Protein AF-A0A430CRV9-F1 (afdb_monomer_lite)

pLDDT: mean 90.99, std 10.87, range [49.34, 98.56]

Radius of gyration: 17.07 Å; chains: 1; bounding box: 36×34×46 Å

Secondary structure (DSSP, 8-state):
-HHHHHHHHHHHSS-TTS-BTTTBPPHHHHHHHHTS---HHHHHHHHHHTTTTSS--B-HHHHHHHHHHHHH-SS--HHHHHHHHHHHS-BSS-STTHHHHHHHHHHHH-TTS-PPP--HHHHHHHHHHHHHHTT--SSTTTTS-SSTTS---HHHHHHHHHHHHHHHHTSHHHHHHHHHHHHHHHTTTTHHHHH-TTTS-HHHHHHHHHHHHHHHHHHHHHHH--

Foldseek 3Di:
DLVQLLVVLLLQLAAQPDARVRHAGHLLVLLVALVDQFALVNQVSVCVNLVVVVFWAFPSRQSSVLLNVLLPDPDDDQQPQLVVQLVPGGTPDDSPCSSQSSLSSNCRSPVPHLGAHDDLLLQLLLVVVVCVVVVHDAQPPSRAAPDPVNDHNRNVSSVSLVVVLVVLVPDPVLVVSLVVQLVVQCVARSHPQSVDCVSHNSSSSSSSSSNSVSNVNSVVCVVPVD

Sequence (226 aa):
MLTEAEADVRRWCCPKDQRVDGRRLPDTHWLSLFAGDVTKEDAHRFLITFLLTNRVAWQTEGVAQAIMDVRAMQAFDPLEEIPTLAMNLPTGGPTRQHSSAASKIATFARPEADVFIWDRLASKAARYRDWHRGGHTGWRRLNSLYRRNGGHDYPGFWQACARAREDEREKPDFRAARDRLIADFRAGAGGEDMADPARVPDGFIERRLLDKLMFAEGRWIERHRP

Structure (mmCIF, N/CA/C/O backbone):
data_AF-A0A430CRV9-F1
#
_entry.id   AF-A0A430CRV9-F1
#
loop_
_atom_site.group_PDB
_atom_site.id
_atom_site.type_symbol
_atom_site.label_atom_id
_atom_site.label_alt_id
_atom_site.label_comp_id
_atom_site.label_asym_id
_atom_site.label_entity_id
_atom_site.label_seq_id
_atom_site.pdbx_PDB_ins_code
_atom_site.Cartn_x
_atom_site.Cartn_y
_atom_site.Cartn_z
_atom_site.occupancy
_atom_site.B_iso_or_equiv
_atom_site.auth_seq_id
_atom_site.auth_comp_id
_atom_site.auth_asym_id
_atom_site.auth_atom_id
_atom_site.pdbx_PDB_model_num
ATOM 1 N N . MET A 1 1 ? 18.207 1.017 -5.554 1.00 92.94 1 MET A N 1
ATOM 2 C CA . MET A 1 1 ? 16.753 1.224 -5.359 1.00 92.94 1 MET A CA 1
ATOM 3 C C . MET A 1 1 ? 16.143 0.125 -4.499 1.00 92.94 1 MET A C 1
ATOM 5 O O . MET A 1 1 ? 15.516 0.477 -3.516 1.00 92.94 1 MET A O 1
ATOM 9 N N . LEU A 1 2 ? 16.370 -1.168 -4.777 1.00 96.75 2 LEU A N 1
ATOM 10 C CA . LEU A 1 2 ? 15.838 -2.256 -3.936 1.00 96.75 2 LEU A CA 1
ATOM 11 C C . LEU A 1 2 ? 16.274 -2.166 -2.460 1.00 96.75 2 LEU A C 1
ATOM 13 O O . LEU A 1 2 ? 15.432 -2.257 -1.579 1.00 96.75 2 LEU A O 1
ATOM 17 N N . THR A 1 3 ? 17.548 -1.874 -2.179 1.00 96.69 3 THR A N 1
ATOM 18 C CA . THR A 1 3 ? 18.028 -1.643 -0.801 1.00 96.69 3 THR A CA 1
ATOM 19 C C . THR A 1 3 ? 17.334 -0.460 -0.113 1.00 96.69 3 THR A C 1
ATOM 21 O O . THR A 1 3 ? 17.002 -0.541 1.065 1.00 96.69 3 THR A O 1
ATOM 24 N N . GLU A 1 4 ? 17.079 0.634 -0.846 1.00 96.31 4 GLU A N 1
ATOM 25 C CA . GLU A 1 4 ? 16.313 1.786 -0.333 1.00 96.31 4 GLU A CA 1
ATOM 26 C C . GLU A 1 4 ? 14.867 1.373 -0.035 1.00 96.31 4 GLU A C 1
ATOM 28 O O . GLU A 1 4 ? 14.335 1.730 1.011 1.00 96.31 4 GLU A O 1
ATOM 33 N N . ALA A 1 5 ? 14.256 0.578 -0.916 1.00 97.75 5 ALA A N 1
ATOM 34 C CA . ALA A 1 5 ? 12.905 0.064 -0.739 1.00 97.75 5 ALA A CA 1
ATOM 35 C C . ALA A 1 5 ? 12.791 -0.858 0.482 1.00 97.75 5 ALA A C 1
ATOM 37 O O . ALA A 1 5 ? 11.873 -0.681 1.277 1.00 97.75 5 ALA A O 1
ATOM 38 N N . GLU A 1 6 ? 13.735 -1.785 0.673 1.00 98.00 6 GLU A N 1
ATOM 39 C CA . GLU A 1 6 ? 13.780 -2.683 1.835 1.00 98.00 6 GLU A CA 1
ATOM 40 C C . GLU A 1 6 ? 13.888 -1.889 3.146 1.00 98.00 6 GLU A C 1
ATOM 42 O O . GLU A 1 6 ? 13.103 -2.105 4.073 1.00 98.00 6 GLU A O 1
ATOM 47 N N . ALA A 1 7 ? 14.807 -0.920 3.209 1.00 97.31 7 ALA A N 1
ATOM 48 C CA 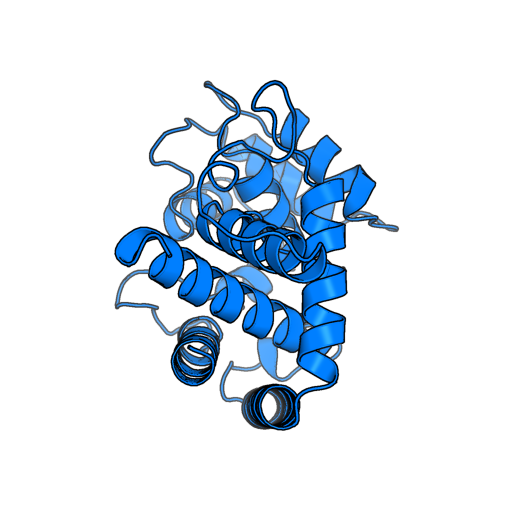. ALA A 1 7 ? 14.948 -0.041 4.368 1.00 97.31 7 ALA A CA 1
ATOM 49 C C . ALA A 1 7 ? 13.659 0.752 4.641 1.00 97.31 7 ALA A C 1
ATOM 51 O O . ALA A 1 7 ? 13.242 0.892 5.792 1.00 97.31 7 ALA A O 1
ATOM 52 N N . ASP A 1 8 ? 12.987 1.224 3.589 1.00 97.19 8 ASP A N 1
ATOM 53 C CA . ASP A 1 8 ? 11.716 1.929 3.710 1.00 97.19 8 ASP A CA 1
ATOM 54 C C . ASP A 1 8 ? 10.570 1.030 4.184 1.00 97.19 8 ASP A C 1
ATOM 56 O O . ASP A 1 8 ? 9.729 1.499 4.952 1.00 97.19 8 ASP A O 1
ATOM 60 N N . VAL A 1 9 ? 10.519 -0.239 3.771 1.00 98.12 9 VAL A N 1
ATOM 61 C CA . VAL A 1 9 ? 9.533 -1.198 4.294 1.00 98.12 9 VAL A CA 1
ATOM 62 C C . VAL A 1 9 ? 9.747 -1.399 5.789 1.00 98.12 9 VAL A C 1
ATOM 64 O O . VAL A 1 9 ? 8.801 -1.225 6.550 1.00 98.12 9 VAL A O 1
ATOM 67 N N . ARG A 1 10 ? 10.982 -1.670 6.231 1.00 97.75 10 ARG A N 1
ATOM 68 C CA . ARG A 1 10 ? 11.313 -1.842 7.661 1.00 97.75 10 ARG A CA 1
ATOM 69 C C . ARG A 1 10 ? 10.961 -0.611 8.482 1.00 97.75 10 ARG A C 1
ATOM 71 O O . ARG A 1 10 ? 10.378 -0.719 9.553 1.00 97.75 10 ARG A O 1
ATOM 78 N N . ARG A 1 11 ? 11.285 0.568 7.950 1.00 96.81 11 ARG A N 1
ATOM 79 C CA . ARG A 1 11 ? 11.000 1.853 8.586 1.00 96.81 11 ARG A CA 1
ATOM 80 C C . ARG A 1 11 ? 9.504 2.085 8.774 1.00 96.81 11 ARG A C 1
ATOM 82 O O . ARG A 1 11 ? 9.117 2.622 9.802 1.00 96.81 11 ARG A O 1
ATOM 89 N N . TRP A 1 12 ? 8.679 1.737 7.786 1.00 97.50 12 TRP A N 1
ATOM 90 C CA . TRP A 1 12 ? 7.232 1.962 7.847 1.00 97.50 12 TRP A CA 1
ATOM 91 C C . TRP A 1 12 ? 6.469 0.843 8.550 1.00 97.50 12 TRP A C 1
ATOM 93 O O . TRP A 1 12 ? 5.462 1.130 9.180 1.00 97.50 12 TRP A O 1
ATOM 103 N N . CYS A 1 13 ? 6.941 -0.399 8.483 1.00 97.38 13 CYS A N 1
ATOM 104 C CA . CYS A 1 13 ? 6.317 -1.556 9.127 1.00 97.38 13 CYS A CA 1
ATOM 105 C C . CYS A 1 13 ? 6.954 -1.879 10.490 1.00 97.38 13 CYS A C 1
ATOM 107 O O . CYS A 1 13 ? 6.950 -3.032 10.910 1.00 97.38 13 CYS A O 1
ATOM 109 N N . CYS A 1 14 ? 7.532 -0.882 11.166 1.00 96.19 14 CYS A N 1
ATOM 110 C CA . CYS A 1 14 ? 8.063 -1.027 12.520 1.00 96.19 14 CYS A CA 1
ATOM 111 C C . CYS A 1 14 ? 6.924 -1.162 13.556 1.00 96.19 14 CYS A C 1
ATOM 113 O O . CYS A 1 14 ? 5.769 -0.906 13.213 1.00 96.19 14 CYS A O 1
ATOM 115 N N . PRO A 1 15 ? 7.204 -1.551 14.815 1.00 96.56 15 PRO A N 1
ATOM 116 C CA . PRO A 1 15 ? 6.190 -1.674 15.865 1.00 96.56 15 PRO A CA 1
ATOM 117 C C . PRO A 1 15 ? 5.325 -0.412 16.044 1.00 96.56 15 PRO A C 1
ATOM 119 O O . PRO A 1 15 ? 5.806 0.713 15.908 1.00 96.56 15 PRO A O 1
ATOM 122 N N . LYS A 1 16 ? 4.032 -0.595 16.348 1.00 94.88 16 LYS A N 1
ATOM 123 C CA . LYS A 1 16 ? 3.006 0.473 16.323 1.00 94.88 16 LYS A CA 1
ATOM 124 C C . LYS A 1 16 ? 3.223 1.624 17.311 1.00 94.88 16 LYS A C 1
ATOM 126 O O . LYS A 1 16 ? 2.666 2.710 17.141 1.00 94.88 16 LYS A O 1
ATOM 131 N N . ASP A 1 17 ? 3.997 1.383 18.358 1.00 92.12 17 ASP A N 1
ATOM 132 C CA . ASP A 1 17 ? 4.402 2.357 19.367 1.00 92.12 17 ASP A CA 1
ATOM 133 C C . ASP A 1 17 ? 5.551 3.257 18.886 1.00 92.12 17 ASP A C 1
ATOM 135 O O . ASP A 1 17 ? 5.691 4.385 19.367 1.00 92.12 17 ASP A O 1
ATOM 139 N N . GLN A 1 18 ? 6.301 2.831 17.868 1.00 94.19 18 GLN A N 1
ATOM 140 C CA . GLN A 1 18 ? 7.351 3.630 17.248 1.00 94.19 18 GLN A CA 1
ATOM 141 C C . GLN A 1 18 ? 6.777 4.720 16.330 1.00 94.19 18 GLN A C 1
ATOM 143 O O . GLN A 1 18 ? 5.586 4.771 16.003 1.00 94.19 18 GLN A O 1
ATOM 148 N N . ARG A 1 19 ? 7.632 5.669 15.940 1.00 94.06 19 ARG A N 1
ATOM 149 C CA . ARG A 1 19 ? 7.276 6.756 15.021 1.00 94.06 19 ARG A CA 1
ATOM 150 C C . ARG A 1 19 ? 8.181 6.747 13.806 1.00 94.06 19 ARG A C 1
ATOM 152 O O . ARG A 1 19 ? 9.402 6.732 13.923 1.00 94.06 19 ARG A O 1
ATOM 159 N N . VAL A 1 20 ? 7.570 6.876 12.636 1.00 94.12 20 VAL A N 1
ATOM 160 C CA . VAL A 1 20 ? 8.278 7.083 11.375 1.00 94.12 20 VAL A CA 1
ATOM 161 C C . VAL A 1 20 ? 8.710 8.545 11.287 1.00 94.12 20 VAL A C 1
ATOM 163 O O . VAL A 1 20 ? 7.893 9.463 11.433 1.00 94.12 20 VAL A O 1
ATOM 166 N N . ASP A 1 21 ? 10.001 8.776 11.052 1.00 89.81 21 ASP A N 1
ATOM 167 C CA . ASP A 1 21 ? 10.618 10.111 10.987 1.00 89.81 21 ASP A CA 1
ATOM 168 C C . ASP A 1 21 ? 10.329 10.974 12.234 1.00 89.81 21 ASP A C 1
ATOM 170 O O . ASP A 1 21 ? 10.173 12.190 12.134 1.00 89.81 21 ASP A O 1
ATOM 174 N N . GLY A 1 22 ? 10.165 10.336 13.401 1.00 87.31 22 GLY A N 1
ATOM 175 C CA . GLY A 1 22 ? 9.887 10.996 14.682 1.00 87.31 22 GLY A CA 1
ATOM 176 C C . GLY A 1 22 ? 8.481 11.589 14.836 1.00 87.31 22 GLY A C 1
ATOM 177 O O . GLY A 1 22 ? 8.186 12.167 15.876 1.00 87.31 22 GLY A O 1
ATOM 178 N N . ARG A 1 23 ? 7.596 11.460 13.835 1.00 90.75 23 ARG A N 1
ATOM 179 C CA . ARG A 1 23 ? 6.279 12.129 13.857 1.00 90.75 23 ARG A CA 1
ATOM 180 C C . ARG A 1 23 ? 5.104 11.322 13.311 1.00 90.75 23 ARG A C 1
ATOM 182 O O . ARG A 1 23 ? 3.983 11.530 13.759 1.00 90.75 23 ARG A O 1
ATOM 189 N N . ARG A 1 24 ? 5.317 10.451 12.323 1.00 94.50 24 ARG A N 1
ATOM 190 C CA . ARG A 1 24 ? 4.231 9.730 11.643 1.00 94.50 24 ARG A CA 1
ATOM 191 C C . ARG A 1 24 ? 3.974 8.390 12.314 1.00 94.50 24 ARG A C 1
ATOM 193 O O . ARG A 1 24 ? 4.896 7.771 12.842 1.00 94.50 24 ARG A O 1
ATOM 200 N N . LEU A 1 25 ? 2.724 7.952 12.268 1.00 96.38 25 LEU A N 1
ATOM 201 C CA . LEU A 1 25 ? 2.335 6.624 12.728 1.00 96.38 25 LEU A CA 1
ATOM 202 C C . LEU A 1 25 ? 2.696 5.585 11.646 1.00 96.38 25 LEU A C 1
ATOM 204 O O . LEU A 1 25 ? 2.476 5.872 10.463 1.00 96.38 25 LEU A O 1
ATOM 208 N N . PRO A 1 26 ? 3.281 4.433 12.025 1.00 97.12 26 PRO A N 1
ATOM 209 C CA . PRO A 1 26 ? 3.708 3.392 11.089 1.00 97.12 26 PRO A CA 1
ATOM 210 C C . PRO A 1 26 ? 2.523 2.644 10.464 1.00 97.12 26 PRO A C 1
ATOM 212 O O . PRO A 1 26 ? 1.390 2.742 10.928 1.00 97.12 26 PRO A O 1
ATOM 215 N N . ASP A 1 27 ? 2.798 1.853 9.429 1.00 97.62 27 ASP A N 1
ATOM 216 C CA . ASP A 1 27 ? 1.829 0.986 8.748 1.00 97.62 27 ASP A CA 1
ATOM 217 C C . ASP A 1 27 ? 1.160 0.015 9.742 1.00 97.62 27 ASP A C 1
ATOM 219 O O . ASP A 1 27 ? -0.048 -0.191 9.683 1.00 97.62 27 ASP A O 1
ATOM 223 N N . THR A 1 28 ? 1.910 -0.502 10.721 1.00 97.38 28 THR A N 1
ATOM 224 C CA . THR A 1 28 ? 1.410 -1.404 11.780 1.00 97.38 28 THR A CA 1
ATOM 225 C C . THR A 1 28 ? 0.373 -0.750 12.682 1.00 97.38 28 THR A C 1
ATOM 227 O O . THR A 1 28 ? -0.598 -1.392 13.065 1.00 97.38 28 THR A O 1
ATOM 230 N N . HIS A 1 29 ? 0.500 0.552 12.959 1.00 97.75 29 HIS A N 1
ATOM 231 C CA . HIS A 1 29 ? -0.529 1.293 13.681 1.00 97.75 29 HIS A CA 1
ATOM 232 C C . HIS A 1 29 ? -1.846 1.300 12.899 1.00 97.75 29 HIS A C 1
ATOM 234 O O . HIS A 1 29 ? -2.898 1.056 13.483 1.00 97.75 29 HIS A O 1
ATOM 240 N N . TRP A 1 30 ? -1.797 1.538 11.586 1.00 97.81 30 TRP A N 1
ATOM 241 C CA . TRP A 1 30 ? -2.996 1.580 10.746 1.00 97.81 30 TRP A CA 1
ATOM 242 C C . TRP A 1 30 ? -3.615 0.200 10.546 1.00 97.81 30 TRP A C 1
ATOM 244 O O . TRP A 1 30 ? -4.828 0.078 10.662 1.00 97.81 30 TRP A O 1
ATOM 254 N N . LEU A 1 31 ? -2.798 -0.840 10.352 1.00 97.06 31 LEU A N 1
ATOM 255 C CA . LEU A 1 31 ? -3.243 -2.241 10.361 1.00 97.06 31 LEU A CA 1
ATOM 256 C C . LEU A 1 31 ? -3.891 -2.618 11.703 1.00 97.06 31 LEU A C 1
ATOM 258 O O . LEU A 1 31 ? -4.892 -3.337 11.748 1.00 97.06 31 LEU A O 1
ATOM 262 N N . SER A 1 32 ? -3.333 -2.113 12.810 1.00 96.62 32 SER A N 1
ATOM 263 C CA . SER A 1 32 ? -3.891 -2.324 14.141 1.00 96.62 32 SER A CA 1
ATOM 264 C C . SER A 1 32 ? -5.254 -1.655 14.286 1.00 96.62 32 SER A C 1
ATOM 266 O O . SER A 1 32 ? -6.200 -2.277 14.763 1.00 96.62 32 SER A O 1
ATOM 268 N N . LEU A 1 33 ? -5.329 -0.381 13.905 1.00 97.31 33 LEU A N 1
ATOM 269 C CA . LEU A 1 33 ? -6.482 0.483 14.118 1.00 97.31 33 LEU A CA 1
ATOM 270 C C . LEU A 1 33 ? -7.646 0.113 13.198 1.00 97.31 33 LEU A C 1
ATOM 272 O O . LEU A 1 33 ? -8.773 0.009 13.664 1.00 97.31 33 LEU A O 1
ATOM 276 N N . PHE A 1 34 ? -7.381 -0.143 11.915 1.00 97.25 34 PHE A N 1
ATOM 277 C CA . PHE A 1 34 ? -8.425 -0.447 10.929 1.00 97.25 34 PHE A CA 1
ATOM 278 C C . PHE A 1 34 ? -9.041 -1.834 11.127 1.00 97.25 34 PHE A C 1
ATOM 280 O O . PHE A 1 34 ? -10.086 -2.111 10.553 1.00 97.25 34 PHE A O 1
ATOM 287 N N . ALA A 1 35 ? -8.450 -2.696 11.960 1.00 94.25 35 ALA A N 1
ATOM 288 C CA . ALA A 1 35 ? -9.102 -3.931 12.392 1.00 94.25 35 ALA A CA 1
ATOM 289 C C . ALA A 1 35 ? -10.258 -3.672 13.381 1.00 94.25 35 ALA A C 1
ATOM 291 O O . ALA A 1 35 ? -11.168 -4.491 13.480 1.00 94.25 35 ALA A O 1
ATOM 292 N N . GLY A 1 36 ? -10.247 -2.535 14.086 1.00 93.75 36 GLY A N 1
ATOM 293 C CA . GLY A 1 36 ? -11.266 -2.124 15.054 1.00 93.75 36 GLY A CA 1
ATOM 294 C C . GLY A 1 36 ? -12.182 -1.012 14.538 1.00 93.75 36 GLY A C 1
ATOM 295 O O . GLY A 1 36 ? -12.241 -0.734 13.341 1.00 93.75 36 GLY A O 1
ATOM 296 N N . ASP A 1 37 ? -12.935 -0.399 15.446 1.00 96.25 37 ASP A N 1
ATOM 297 C CA . ASP A 1 37 ? -13.818 0.718 15.109 1.00 96.25 37 ASP A CA 1
ATOM 298 C C . ASP A 1 37 ? -13.015 1.998 14.870 1.00 96.25 37 ASP A C 1
ATOM 300 O O . ASP A 1 37 ? -12.116 2.343 15.640 1.00 96.25 37 ASP A O 1
ATOM 304 N N . VAL A 1 38 ? -13.341 2.700 13.783 1.00 97.81 38 VAL A N 1
ATOM 305 C CA . VAL A 1 38 ? -12.589 3.867 13.313 1.00 97.81 38 VAL A CA 1
ATOM 306 C C . VAL A 1 38 ? -13.392 5.129 13.580 1.00 97.81 38 VAL A C 1
ATOM 308 O O . VAL A 1 38 ? -14.503 5.292 13.079 1.00 97.81 38 VAL A O 1
ATOM 311 N N . THR A 1 39 ? -12.818 6.053 14.349 1.00 98.19 39 THR A N 1
ATOM 312 C CA . THR A 1 39 ? -13.433 7.358 14.625 1.00 98.19 39 THR A CA 1
ATOM 313 C C . THR A 1 39 ? -13.075 8.395 13.557 1.00 98.19 39 THR A C 1
ATOM 315 O O . THR A 1 39 ? -12.172 8.210 12.732 1.00 98.19 39 THR A O 1
ATOM 318 N N . LYS A 1 40 ? -13.740 9.556 13.591 1.00 97.56 40 LYS A N 1
ATOM 319 C CA . LYS A 1 40 ? -13.390 10.679 12.709 1.00 97.56 40 LYS A CA 1
ATOM 320 C C . LYS A 1 40 ? -11.987 11.224 12.984 1.00 97.56 40 LYS A C 1
ATOM 322 O O . LYS A 1 40 ? -11.305 11.649 12.049 1.00 97.56 40 LYS A O 1
ATOM 327 N N . GLU A 1 41 ? -11.536 11.211 14.238 1.00 98.00 41 GLU A N 1
ATOM 328 C CA . GLU A 1 41 ? -10.187 11.626 14.621 1.00 98.00 41 GLU A CA 1
ATOM 329 C C . GLU A 1 41 ? -9.141 10.654 14.063 1.00 98.00 41 GLU A C 1
ATOM 331 O O . GLU A 1 41 ? -8.083 11.086 13.598 1.00 98.00 41 GLU A O 1
ATOM 336 N N . ASP A 1 42 ? -9.440 9.355 14.042 1.00 98.12 42 ASP A N 1
ATOM 337 C CA . ASP A 1 42 ? -8.576 8.338 13.435 1.00 98.12 42 ASP A CA 1
ATOM 338 C C . ASP A 1 42 ? -8.457 8.525 11.927 1.00 98.12 42 ASP A C 1
ATOM 340 O O . ASP A 1 42 ? -7.342 8.607 11.402 1.00 98.12 42 ASP A O 1
ATOM 344 N N . ALA A 1 43 ? -9.589 8.690 11.238 1.00 97.75 43 ALA A N 1
ATOM 345 C CA . ALA A 1 43 ? -9.610 8.979 9.809 1.00 97.75 43 ALA A CA 1
ATOM 346 C C . ALA A 1 43 ? -8.827 10.262 9.486 1.00 97.75 43 ALA A C 1
ATOM 348 O O . ALA A 1 43 ? -8.032 10.292 8.545 1.00 97.75 43 ALA A O 1
ATOM 349 N N . HIS A 1 44 ? -8.971 11.314 10.295 1.00 96.94 44 HIS A N 1
ATOM 350 C CA . HIS A 1 44 ? -8.206 12.545 10.112 1.00 96.94 44 HIS A CA 1
ATOM 351 C C . HIS A 1 44 ? -6.691 12.321 10.265 1.00 96.94 44 HIS A C 1
ATOM 353 O O . HIS A 1 44 ? -5.909 12.757 9.414 1.00 96.94 44 HIS A O 1
ATOM 359 N N . ARG A 1 45 ? -6.261 11.600 11.310 1.00 97.06 45 ARG A N 1
ATOM 360 C CA . ARG A 1 45 ? -4.843 11.267 11.538 1.00 97.06 45 ARG A CA 1
ATOM 361 C C . ARG A 1 45 ? -4.266 10.403 10.415 1.00 97.06 45 ARG A C 1
ATOM 363 O O . ARG A 1 45 ? -3.121 10.626 10.005 1.00 97.06 45 ARG A O 1
ATOM 370 N N . PHE A 1 46 ? -5.054 9.471 9.886 1.00 97.50 46 PHE A N 1
ATOM 371 C CA . PHE A 1 46 ? -4.688 8.656 8.730 1.00 97.50 46 PHE A CA 1
ATOM 372 C C . PHE A 1 46 ? -4.438 9.530 7.497 1.00 97.50 46 PHE A C 1
ATOM 374 O O . PHE A 1 46 ? -3.360 9.484 6.895 1.00 97.50 46 PHE A O 1
ATOM 381 N N . LEU A 1 47 ? -5.393 10.404 7.164 1.00 95.50 47 LEU A N 1
ATOM 382 C CA . LEU A 1 47 ? -5.290 11.316 6.024 1.00 95.50 47 LEU A CA 1
ATOM 383 C C . LEU A 1 47 ? -4.052 12.225 6.125 1.00 95.50 47 LEU A C 1
ATOM 385 O O . LEU A 1 47 ? -3.351 12.417 5.129 1.00 95.50 47 LEU A O 1
ATOM 389 N N . ILE A 1 48 ? -3.733 12.741 7.318 1.00 94.75 48 ILE A N 1
ATOM 390 C CA . ILE A 1 48 ? -2.517 13.538 7.560 1.00 94.75 48 ILE A CA 1
ATOM 391 C C . ILE A 1 48 ? -1.252 12.700 7.353 1.00 94.75 48 ILE A C 1
ATOM 393 O O . ILE A 1 48 ? -0.307 13.153 6.701 1.00 94.75 48 ILE A O 1
ATOM 397 N N . THR A 1 49 ? -1.220 11.477 7.885 1.00 95.25 49 THR A N 1
ATOM 398 C CA . THR A 1 49 ? -0.037 10.603 7.833 1.00 95.25 49 THR A CA 1
ATOM 399 C C . THR A 1 49 ? 0.409 10.334 6.401 1.00 95.25 49 THR A C 1
ATOM 401 O O . THR A 1 49 ? 1.607 10.383 6.104 1.00 95.25 49 THR A O 1
ATOM 404 N N . PHE A 1 50 ? -0.556 10.174 5.497 1.00 93.25 50 PHE A N 1
ATOM 405 C CA . PHE A 1 50 ? -0.321 9.958 4.072 1.00 93.25 50 PHE A CA 1
ATOM 406 C C . PHE A 1 50 ? -0.398 11.231 3.214 1.00 93.25 50 PHE A C 1
ATOM 408 O O . PHE A 1 50 ? -0.418 11.139 1.986 1.00 93.25 50 PHE A O 1
ATOM 415 N N . LEU A 1 51 ? -0.386 12.417 3.837 1.00 91.44 51 LEU A N 1
ATOM 416 C CA . LEU A 1 51 ? -0.376 13.728 3.170 1.00 91.44 51 LEU A CA 1
ATOM 417 C C . LEU A 1 51 ? -1.573 13.953 2.222 1.00 91.44 51 LEU A C 1
ATOM 419 O O . LEU A 1 51 ? -1.477 14.680 1.226 1.00 91.44 51 LEU A O 1
ATOM 423 N N . LEU A 1 52 ? -2.709 13.330 2.533 1.00 91.81 52 LEU A N 1
ATOM 424 C CA . LEU A 1 52 ? -3.953 13.419 1.767 1.00 91.81 52 LEU A CA 1
ATOM 425 C C . LEU A 1 52 ? -4.729 14.710 2.070 1.00 91.81 52 LEU A C 1
ATOM 427 O O . LEU A 1 52 ? -5.615 15.078 1.311 1.00 91.81 52 LEU A O 1
ATOM 431 N N . THR A 1 53 ? -4.383 15.437 3.134 1.00 89.69 53 THR A N 1
ATOM 432 C CA . THR A 1 53 ? -5.028 16.710 3.507 1.00 89.69 53 THR A CA 1
ATOM 433 C C . THR A 1 53 ? -4.422 17.939 2.821 1.00 89.69 53 THR A C 1
ATOM 435 O O . THR A 1 53 ? -5.010 19.014 2.857 1.00 89.69 53 THR A O 1
ATOM 438 N N . ASN A 1 54 ? -3.274 17.809 2.142 1.00 85.06 54 ASN A N 1
ATOM 439 C CA . ASN A 1 54 ? -2.548 18.953 1.567 1.00 85.06 54 ASN A CA 1
ATOM 440 C C . ASN A 1 54 ? -3.315 19.708 0.465 1.00 85.06 54 ASN A C 1
ATOM 442 O O . ASN A 1 54 ? -2.944 20.831 0.129 1.00 85.06 54 ASN A O 1
ATOM 446 N N . ARG A 1 55 ? -4.296 19.069 -0.187 1.00 80.62 55 ARG A N 1
ATOM 447 C CA . ARG A 1 55 ? -5.000 19.627 -1.361 1.00 80.62 55 ARG A CA 1
ATOM 448 C C . ARG A 1 55 ? -6.501 19.352 -1.390 1.00 80.62 55 ARG A C 1
ATOM 450 O O . ARG A 1 55 ? -7.170 19.814 -2.311 1.00 80.62 55 ARG A O 1
ATOM 457 N N . VAL A 1 56 ? -7.010 18.574 -0.440 1.00 85.19 56 VAL A N 1
ATOM 458 C CA . VAL A 1 56 ? -8.397 18.112 -0.414 1.00 85.19 56 VAL A CA 1
ATOM 459 C C . VAL A 1 56 ? -8.917 18.233 1.012 1.00 85.19 56 VAL A C 1
ATOM 461 O O . VAL A 1 56 ? -8.292 17.739 1.950 1.00 85.19 56 VAL A O 1
ATOM 464 N N . ALA A 1 57 ? -10.064 18.892 1.160 1.00 89.88 57 ALA A N 1
ATOM 465 C CA . ALA A 1 57 ? -10.823 18.901 2.401 1.00 89.88 57 ALA A CA 1
ATOM 466 C C . ALA A 1 57 ? -11.696 17.640 2.446 1.00 89.88 57 ALA A C 1
ATOM 468 O O . ALA A 1 57 ? -12.597 17.483 1.623 1.00 89.88 57 ALA A O 1
ATOM 469 N N . TRP A 1 58 ? -11.412 16.733 3.375 1.00 93.62 58 TRP A N 1
ATOM 470 C CA . TRP A 1 58 ? -12.153 15.481 3.542 1.00 93.62 58 TRP A CA 1
ATOM 471 C C . TRP A 1 58 ? -13.252 15.643 4.589 1.00 93.62 58 TRP A C 1
ATOM 473 O O . TRP A 1 58 ? -13.039 16.299 5.608 1.00 93.62 58 TRP A O 1
ATOM 483 N N . GLN A 1 59 ? -14.401 15.008 4.369 1.00 95.38 59 GLN A N 1
ATOM 484 C CA . GLN A 1 59 ? -15.419 14.854 5.408 1.00 95.38 59 GLN A CA 1
ATOM 485 C C . GLN A 1 59 ? -15.031 13.639 6.258 1.00 95.38 59 GLN A C 1
ATOM 487 O O . GLN A 1 59 ? -15.281 12.496 5.884 1.00 95.38 59 GLN A O 1
ATOM 492 N N . THR A 1 60 ? -14.335 13.881 7.367 1.00 95.81 60 THR A N 1
ATOM 493 C CA . THR A 1 60 ? -13.617 12.836 8.119 1.00 95.81 60 THR A CA 1
ATOM 494 C C . THR A 1 60 ? -14.528 11.764 8.711 1.00 95.81 60 THR A C 1
ATOM 496 O O . THR A 1 60 ? -14.141 10.601 8.709 1.00 95.81 60 THR A O 1
ATOM 499 N N . GLU A 1 61 ? -15.739 12.118 9.147 1.00 96.94 61 GLU A N 1
ATOM 500 C CA . GLU A 1 61 ? -16.754 11.153 9.603 1.00 96.94 61 GLU A CA 1
ATOM 501 C C . GLU A 1 61 ? -17.137 10.175 8.485 1.00 96.94 61 GLU A C 1
ATOM 503 O O . GLU A 1 61 ? -17.120 8.963 8.682 1.00 96.94 61 GLU A O 1
ATOM 508 N N . GLY A 1 62 ? -17.379 10.680 7.274 1.00 96.81 62 GLY A N 1
ATOM 509 C CA . GLY A 1 62 ? -17.694 9.825 6.134 1.00 96.81 62 GLY A CA 1
ATOM 510 C C . GLY A 1 62 ? -16.495 9.004 5.636 1.00 96.81 62 GLY A C 1
ATOM 511 O O . GLY A 1 62 ? -16.675 7.891 5.153 1.00 96.81 62 GLY A O 1
ATOM 512 N N . VAL A 1 63 ? -15.260 9.495 5.796 1.00 97.31 63 VAL A N 1
ATOM 513 C CA . VAL A 1 63 ? -14.053 8.689 5.528 1.00 97.31 63 VAL A CA 1
ATOM 514 C C . VAL A 1 63 ? -13.894 7.567 6.557 1.00 97.31 63 VAL A C 1
ATOM 516 O O . VAL A 1 63 ? -13.534 6.457 6.175 1.00 97.31 63 VAL A O 1
ATOM 519 N N . ALA A 1 64 ? -14.177 7.828 7.837 1.00 98.25 64 ALA A N 1
ATOM 520 C CA . ALA A 1 64 ? -14.169 6.801 8.878 1.00 98.25 64 ALA A CA 1
ATOM 521 C C . ALA A 1 64 ? -15.178 5.688 8.563 1.00 98.25 64 ALA A C 1
ATOM 523 O O . ALA A 1 64 ? -14.816 4.512 8.593 1.00 98.25 64 ALA A O 1
ATOM 524 N N . GLN A 1 65 ? -16.396 6.061 8.153 1.00 98.19 65 GLN A N 1
ATOM 525 C CA . GLN A 1 65 ? -17.401 5.103 7.694 1.00 98.19 65 GLN A CA 1
ATOM 526 C C . GLN A 1 65 ? -16.906 4.294 6.490 1.00 98.19 65 GLN A C 1
ATOM 528 O O . GLN A 1 65 ? -16.946 3.070 6.528 1.00 98.19 65 GLN A O 1
ATOM 533 N N . ALA A 1 66 ? -16.330 4.949 5.478 1.00 97.56 66 ALA A N 1
ATOM 534 C CA . ALA A 1 66 ? -15.805 4.260 4.302 1.00 97.56 66 ALA A CA 1
ATOM 535 C C . ALA A 1 66 ? -14.690 3.246 4.637 1.00 97.56 66 ALA A C 1
ATOM 537 O O . ALA A 1 66 ? -14.608 2.196 4.005 1.00 97.56 66 ALA A O 1
ATOM 538 N N . ILE A 1 67 ? -13.837 3.527 5.632 1.00 98.38 67 ILE A N 1
ATOM 539 C CA . ILE A 1 67 ? -12.828 2.566 6.116 1.00 98.38 67 ILE A CA 1
ATOM 540 C C . ILE A 1 67 ? -13.510 1.330 6.718 1.00 98.38 67 ILE A C 1
ATOM 542 O O . ILE A 1 67 ? -13.136 0.201 6.393 1.00 98.38 67 ILE A O 1
ATOM 546 N N . MET A 1 68 ? -14.514 1.538 7.575 1.00 98.19 68 MET A N 1
ATOM 547 C CA . MET A 1 68 ? -15.265 0.447 8.203 1.00 98.19 6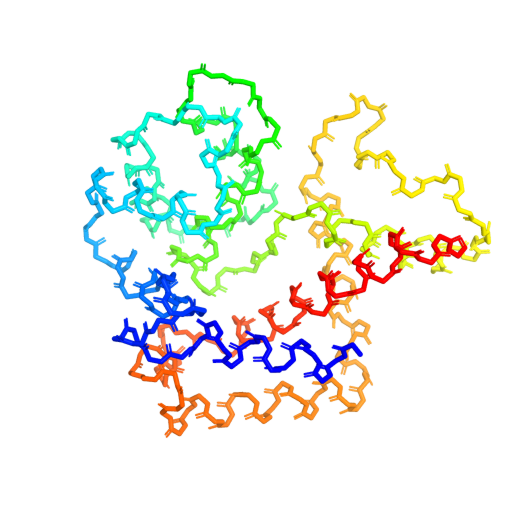8 MET A CA 1
ATOM 548 C C . MET A 1 68 ? -16.045 -0.382 7.175 1.00 98.19 68 MET A C 1
ATOM 550 O O . MET A 1 68 ? -16.059 -1.609 7.281 1.00 98.19 68 MET A O 1
ATOM 554 N N . ASP A 1 69 ? -16.630 0.267 6.167 1.00 97.50 69 ASP A N 1
ATOM 555 C CA . ASP A 1 69 ? -17.367 -0.388 5.084 1.00 97.50 69 ASP A CA 1
ATOM 556 C C . ASP A 1 69 ? -16.441 -1.287 4.259 1.00 97.50 69 ASP A C 1
ATOM 558 O O . ASP A 1 69 ? -16.745 -2.461 4.057 1.00 97.50 69 ASP A O 1
ATOM 562 N N . VAL A 1 70 ? -15.272 -0.777 3.851 1.00 97.56 70 VAL A N 1
ATOM 563 C CA . VAL A 1 70 ? -14.268 -1.549 3.097 1.00 97.56 70 VAL A CA 1
ATOM 564 C C . VAL A 1 70 ? -13.796 -2.769 3.886 1.00 97.56 70 VAL A C 1
ATOM 566 O O . VAL A 1 70 ? -13.694 -3.856 3.322 1.00 97.56 70 VAL A O 1
ATOM 569 N N . ARG A 1 71 ? -13.544 -2.623 5.194 1.00 96.44 71 ARG A N 1
ATOM 570 C CA . ARG A 1 71 ? -13.195 -3.751 6.073 1.00 96.44 71 ARG A CA 1
ATOM 571 C C . ARG A 1 71 ? -14.282 -4.832 6.048 1.00 96.44 71 ARG A C 1
ATOM 573 O O . ARG A 1 71 ? -13.962 -6.016 5.954 1.00 96.44 71 ARG A O 1
ATOM 580 N N . ALA A 1 72 ? -15.548 -4.422 6.136 1.00 96.44 72 ALA A N 1
ATOM 581 C CA . ALA A 1 72 ? -16.701 -5.310 6.274 1.00 96.44 72 ALA A CA 1
ATOM 582 C C . ALA A 1 72 ? -17.135 -6.015 4.971 1.00 96.44 72 ALA A C 1
ATOM 584 O O . ALA A 1 72 ? -17.972 -6.917 5.025 1.00 96.44 72 ALA A O 1
ATOM 585 N N . MET A 1 73 ? -16.587 -5.639 3.811 1.00 95.69 73 MET A N 1
ATOM 586 C CA . MET A 1 73 ? -16.928 -6.260 2.524 1.00 95.69 73 MET A CA 1
ATOM 587 C C . MET A 1 73 ? -16.619 -7.764 2.519 1.00 95.69 73 MET A C 1
ATOM 589 O O . MET A 1 73 ? -15.525 -8.183 2.871 1.00 95.69 73 MET A O 1
ATOM 593 N N . GLN A 1 74 ? -17.548 -8.620 2.091 1.00 90.88 74 GLN A N 1
ATOM 594 C CA . GLN A 1 74 ? -17.278 -10.068 2.042 1.00 90.88 74 GLN A CA 1
ATOM 595 C C . GLN A 1 74 ? -16.323 -10.440 0.901 1.00 90.88 74 GLN A C 1
ATOM 597 O O . GLN A 1 74 ? -15.398 -11.229 1.092 1.00 90.88 74 GLN A O 1
ATOM 602 N N . ALA A 1 75 ? -16.528 -9.834 -0.267 1.00 92.88 75 ALA A N 1
ATOM 603 C CA . ALA A 1 75 ? -15.658 -9.937 -1.428 1.00 92.88 75 ALA A CA 1
ATOM 604 C C . ALA A 1 75 ? -15.094 -8.551 -1.749 1.00 92.88 75 ALA A C 1
ATOM 606 O O . ALA A 1 75 ? -15.796 -7.554 -1.603 1.00 92.88 75 ALA A O 1
ATOM 607 N N . PHE A 1 76 ? -13.831 -8.495 -2.167 1.00 96.00 76 PHE A N 1
ATOM 608 C CA . PHE A 1 76 ? -13.172 -7.248 -2.536 1.00 96.00 76 PHE A CA 1
ATOM 609 C C . PHE A 1 76 ? -12.365 -7.460 -3.814 1.00 96.00 76 PHE A C 1
ATOM 611 O O . PHE A 1 76 ? -11.325 -8.121 -3.781 1.00 96.00 76 PHE A O 1
ATOM 618 N N . ASP A 1 77 ? -12.835 -6.897 -4.928 1.00 96.50 77 ASP A N 1
ATOM 619 C CA . ASP A 1 77 ? -12.058 -6.808 -6.165 1.00 96.50 77 ASP A CA 1
ATOM 620 C C . ASP A 1 77 ? -11.399 -5.420 -6.256 1.00 96.50 77 ASP A C 1
ATOM 622 O O . ASP A 1 77 ? -12.092 -4.420 -6.465 1.00 96.50 77 ASP A O 1
ATOM 626 N N . PRO A 1 78 ? -10.060 -5.314 -6.145 1.00 96.31 78 PRO A N 1
ATOM 627 C CA . PRO A 1 78 ? -9.353 -4.043 -6.283 1.00 96.31 78 PRO A CA 1
ATOM 628 C C . PRO A 1 78 ? -9.645 -3.296 -7.594 1.00 96.31 78 PRO A C 1
ATOM 630 O O . PRO A 1 78 ? -9.543 -2.068 -7.623 1.00 96.31 78 PRO A O 1
ATOM 633 N N . LEU A 1 79 ? -9.975 -4.002 -8.680 1.00 95.88 79 LEU A N 1
ATOM 634 C CA . LEU A 1 79 ? -10.234 -3.401 -9.989 1.00 95.88 79 LEU A CA 1
ATOM 635 C C . LEU A 1 79 ? -11.579 -2.672 -10.052 1.00 95.88 79 LEU A C 1
ATOM 637 O O . LEU A 1 79 ? -11.696 -1.707 -10.807 1.00 95.88 79 LEU A O 1
ATOM 641 N N . GLU A 1 80 ? -12.556 -3.082 -9.247 1.00 95.81 80 GLU A N 1
ATOM 642 C CA . GLU A 1 80 ? -13.902 -2.498 -9.210 1.00 95.81 80 GLU A CA 1
ATOM 643 C C . GLU A 1 80 ? -14.096 -1.605 -7.980 1.00 95.81 80 GLU A C 1
ATOM 645 O O . GLU A 1 80 ? -14.552 -0.459 -8.086 1.00 95.81 80 GLU A O 1
ATOM 650 N N . GLU A 1 81 ? -13.663 -2.084 -6.816 1.00 97.25 81 GLU A N 1
ATOM 651 C CA . GLU A 1 81 ? -13.957 -1.448 -5.536 1.00 97.25 81 GLU A CA 1
ATOM 652 C C . GLU A 1 81 ? -13.114 -0.202 -5.286 1.00 97.25 81 GLU A C 1
ATOM 654 O O . GLU A 1 81 ? -13.604 0.780 -4.732 1.00 97.25 81 GLU A O 1
ATOM 659 N N . ILE A 1 82 ? -11.859 -0.159 -5.746 1.00 96.44 82 ILE A N 1
ATOM 660 C CA . ILE A 1 82 ? -11.030 1.043 -5.575 1.00 96.44 82 ILE A CA 1
ATOM 661 C C . ILE A 1 82 ? -11.532 2.209 -6.433 1.00 96.44 82 ILE A C 1
ATOM 663 O O . ILE A 1 82 ? -11.619 3.321 -5.902 1.00 96.44 82 ILE A O 1
ATOM 667 N N . PRO A 1 83 ? -11.873 2.030 -7.726 1.00 94.19 83 PRO A N 1
ATOM 668 C CA . PRO A 1 83 ? -12.549 3.072 -8.492 1.00 94.19 83 PRO A CA 1
ATOM 669 C C . PRO A 1 83 ? -13.861 3.533 -7.855 1.00 94.19 83 PRO A C 1
ATOM 671 O O . PRO A 1 83 ? -14.082 4.741 -7.761 1.00 94.19 83 PRO A O 1
ATOM 674 N N . THR A 1 84 ? -14.692 2.599 -7.389 1.00 94.25 84 THR A N 1
ATOM 675 C CA . THR A 1 84 ? -15.977 2.904 -6.742 1.00 94.25 84 THR A CA 1
ATOM 676 C C . THR A 1 84 ? -15.775 3.713 -5.464 1.00 94.25 84 THR A C 1
ATOM 678 O O . THR A 1 84 ? -16.322 4.808 -5.330 1.00 94.25 84 THR A O 1
ATOM 681 N N . LEU A 1 85 ? -14.895 3.256 -4.572 1.00 95.12 85 LEU A N 1
ATOM 682 C CA . LEU A 1 85 ? -14.508 3.978 -3.364 1.00 95.12 85 LEU A CA 1
ATOM 683 C C . LEU A 1 85 ? -13.954 5.367 -3.701 1.00 95.12 85 LEU A C 1
ATOM 685 O O . LEU A 1 85 ? -14.366 6.360 -3.112 1.00 95.12 85 LEU A O 1
ATOM 689 N N . ALA A 1 86 ? -13.066 5.475 -4.690 1.00 93.12 86 ALA A N 1
ATOM 690 C CA . ALA A 1 86 ? -12.505 6.757 -5.105 1.00 93.12 86 ALA A CA 1
ATOM 691 C C . ALA A 1 86 ? -13.568 7.744 -5.623 1.00 93.12 86 ALA A C 1
ATOM 693 O O . ALA A 1 86 ? -13.387 8.948 -5.474 1.00 93.12 86 ALA A O 1
ATOM 694 N N . MET A 1 87 ? -14.667 7.286 -6.221 1.00 90.44 87 MET A N 1
ATOM 695 C CA . MET A 1 87 ? -15.761 8.180 -6.627 1.00 90.44 87 MET A CA 1
ATOM 696 C C . MET A 1 87 ? -16.624 8.624 -5.444 1.00 90.44 87 MET A C 1
ATOM 698 O O . MET A 1 87 ? -17.138 9.740 -5.459 1.00 90.44 87 MET A O 1
ATOM 702 N N . ASN A 1 88 ? -16.745 7.773 -4.424 1.00 91.50 88 ASN A N 1
ATOM 703 C CA . ASN A 1 88 ? -17.688 7.955 -3.323 1.00 91.50 88 ASN A CA 1
ATOM 704 C C . ASN A 1 88 ? -17.063 8.533 -2.047 1.00 91.50 88 ASN A C 1
ATOM 706 O O . ASN A 1 88 ? -17.798 8.921 -1.140 1.00 91.50 88 ASN A O 1
ATOM 710 N N . LEU A 1 89 ? -15.730 8.618 -1.949 1.00 93.00 89 LEU A N 1
ATOM 711 C CA . LEU A 1 89 ? -15.098 9.204 -0.769 1.00 93.00 89 LEU A CA 1
ATOM 712 C C . LEU A 1 89 ? -15.535 10.672 -0.582 1.00 93.00 89 LEU A C 1
ATOM 714 O O . LEU A 1 89 ? -15.365 11.493 -1.493 1.00 93.00 89 LEU A O 1
ATOM 718 N N . PRO A 1 90 ? -16.036 11.040 0.609 1.00 91.44 90 PRO A N 1
ATOM 719 C CA . PRO A 1 90 ? -16.702 12.318 0.798 1.00 91.44 90 PRO A CA 1
ATOM 720 C C . PRO A 1 90 ? -15.692 13.456 1.001 1.00 91.44 90 PRO A C 1
ATOM 722 O O . PRO A 1 90 ? -14.882 13.462 1.935 1.00 91.44 90 PRO A O 1
ATOM 725 N N . THR A 1 91 ? -15.740 14.453 0.112 1.00 88.06 91 THR A N 1
ATOM 726 C CA . THR A 1 91 ? -14.809 15.598 0.097 1.00 88.06 91 THR A CA 1
ATOM 727 C C . THR A 1 91 ? -15.488 16.907 -0.272 1.00 88.06 91 THR A C 1
ATOM 729 O O . THR A 1 91 ? -16.412 16.922 -1.077 1.00 88.06 91 THR A O 1
ATOM 732 N N . GLY A 1 92 ? -14.955 18.021 0.225 1.00 71.44 92 GLY A N 1
ATOM 733 C CA . GLY A 1 92 ? -15.331 19.384 -0.160 1.00 71.44 92 GLY A CA 1
ATOM 734 C C . GLY A 1 92 ? -14.483 19.980 -1.292 1.00 71.44 92 GLY A C 1
ATOM 735 O O . GLY A 1 92 ? -14.253 21.185 -1.293 1.00 71.44 92 GLY A O 1
ATOM 736 N N . GLY A 1 93 ? -13.938 19.175 -2.214 1.00 66.06 93 GLY A N 1
ATOM 737 C CA . GLY A 1 93 ? -12.994 19.673 -3.222 1.00 66.06 93 GLY A CA 1
ATOM 738 C C . GLY A 1 93 ? -12.627 18.672 -4.329 1.00 66.06 93 GLY A C 1
ATOM 739 O O . GLY A 1 93 ? -13.229 17.607 -4.431 1.00 66.06 93 GLY A O 1
ATOM 740 N N . PRO A 1 94 ? -11.658 19.013 -5.198 1.00 63.59 94 PRO A N 1
ATOM 741 C CA . PRO A 1 94 ? -11.380 18.270 -6.429 1.00 63.59 94 PRO A CA 1
ATOM 742 C C . PRO A 1 94 ? -10.803 16.859 -6.217 1.00 63.59 94 PRO A C 1
ATOM 744 O O . PRO A 1 94 ? -10.094 16.576 -5.256 1.00 63.59 94 PRO A O 1
ATOM 747 N N . THR A 1 95 ? -11.013 15.999 -7.219 1.00 69.19 95 THR A N 1
ATOM 748 C CA . THR A 1 95 ? -10.883 14.527 -7.163 1.00 69.19 95 THR A CA 1
ATOM 749 C C . THR A 1 95 ? -9.462 13.946 -7.283 1.00 69.19 95 THR A C 1
ATOM 751 O O . THR A 1 95 ? -9.259 12.739 -7.426 1.00 69.19 95 THR A O 1
ATOM 754 N N . ARG A 1 96 ? -8.420 14.789 -7.262 1.00 71.31 96 ARG A N 1
ATOM 755 C CA . ARG A 1 96 ? -7.052 14.393 -7.671 1.00 71.31 96 ARG A CA 1
ATOM 756 C C . ARG A 1 96 ? -6.310 13.500 -6.672 1.00 71.31 96 ARG A C 1
ATOM 758 O O . ARG A 1 96 ? -5.209 13.050 -6.980 1.00 71.31 96 ARG A O 1
ATOM 765 N N . GLN A 1 97 ? -6.854 13.257 -5.482 1.00 83.69 97 GLN A N 1
ATOM 766 C CA . GLN A 1 97 ? -6.241 12.373 -4.482 1.00 83.69 97 GLN A CA 1
ATOM 767 C C . GLN A 1 97 ? -7.105 11.154 -4.153 1.00 83.69 97 GLN A C 1
ATOM 769 O O . GLN A 1 97 ? -6.650 10.299 -3.401 1.00 83.69 97 GLN A O 1
ATOM 774 N N . HIS A 1 98 ? -8.285 11.007 -4.757 1.00 89.75 98 HIS A N 1
ATOM 775 C CA . HIS A 1 98 ? -9.243 9.977 -4.362 1.00 89.75 98 HIS A CA 1
ATOM 776 C C . HIS A 1 98 ? -8.755 8.560 -4.622 1.00 89.75 98 HIS A C 1
ATOM 778 O O . HIS A 1 98 ? -8.835 7.740 -3.724 1.00 89.75 98 HIS A O 1
ATOM 784 N N . SER A 1 99 ? -8.135 8.273 -5.770 1.00 92.06 99 SER A N 1
ATOM 785 C CA . SER A 1 99 ? -7.542 6.942 -6.007 1.00 92.06 99 SER A CA 1
ATOM 786 C C . SER A 1 99 ? -6.379 6.646 -5.053 1.00 92.06 99 SER A C 1
ATOM 788 O O . SER A 1 99 ? -6.201 5.511 -4.621 1.00 92.06 99 SER A O 1
ATOM 790 N N . SER A 1 100 ? -5.603 7.674 -4.684 1.00 92.81 100 SER A N 1
ATOM 791 C CA . SER A 1 100 ? -4.522 7.557 -3.694 1.00 92.81 100 SER A CA 1
ATOM 792 C C . SER A 1 100 ? -5.070 7.286 -2.293 1.00 92.81 100 SER A C 1
ATOM 794 O O . SER A 1 100 ? -4.511 6.459 -1.580 1.00 92.81 100 SER A O 1
ATOM 796 N N . ALA A 1 101 ? -6.160 7.952 -1.906 1.00 94.94 101 ALA A N 1
ATOM 797 C CA . ALA A 1 101 ? -6.838 7.734 -0.635 1.00 94.94 101 ALA A CA 1
ATOM 798 C C . ALA A 1 101 ? -7.517 6.359 -0.594 1.00 94.94 101 ALA A C 1
ATOM 800 O O . ALA A 1 101 ? -7.239 5.584 0.312 1.00 94.94 101 ALA A O 1
ATOM 801 N N . ALA A 1 102 ? -8.317 6.026 -1.609 1.00 96.75 102 ALA A N 1
ATOM 802 C CA . ALA A 1 102 ? -9.039 4.763 -1.733 1.00 96.75 102 ALA A CA 1
ATOM 803 C C . ALA A 1 102 ? -8.099 3.554 -1.690 1.00 96.75 102 ALA A C 1
ATOM 805 O O . ALA A 1 102 ? -8.297 2.654 -0.881 1.00 96.75 102 ALA A O 1
ATOM 806 N N . SER A 1 103 ? -7.029 3.561 -2.493 1.00 97.38 103 SER A N 1
ATOM 807 C CA . SER A 1 103 ? -6.053 2.463 -2.474 1.00 97.38 103 SER A CA 1
ATOM 808 C C . SER A 1 103 ? -5.326 2.342 -1.134 1.00 97.38 103 SER A C 1
ATOM 810 O O . SER A 1 103 ? -5.144 1.230 -0.664 1.00 97.38 103 SER A O 1
ATOM 812 N N . LYS A 1 104 ? -4.972 3.451 -0.464 1.00 97.81 104 LYS A N 1
ATOM 813 C CA . LYS A 1 104 ? -4.375 3.390 0.883 1.00 97.81 104 LYS A CA 1
ATOM 814 C C . LYS A 1 104 ? -5.355 2.845 1.914 1.00 97.81 104 LYS A C 1
ATOM 816 O O . LYS A 1 104 ? -4.967 1.988 2.692 1.00 97.81 104 LYS A O 1
ATOM 821 N N . ILE A 1 105 ? -6.602 3.320 1.914 1.00 98.31 105 ILE A N 1
ATOM 822 C CA . ILE A 1 105 ? -7.653 2.806 2.802 1.00 98.31 105 ILE A CA 1
ATOM 823 C C . ILE A 1 105 ? -7.779 1.293 2.619 1.00 98.31 105 ILE A C 1
ATOM 825 O O . ILE A 1 105 ? -7.649 0.558 3.593 1.00 98.31 105 ILE A O 1
ATOM 829 N N . ALA A 1 106 ? -7.927 0.832 1.375 1.00 98.12 106 ALA A N 1
ATOM 830 C CA . ALA A 1 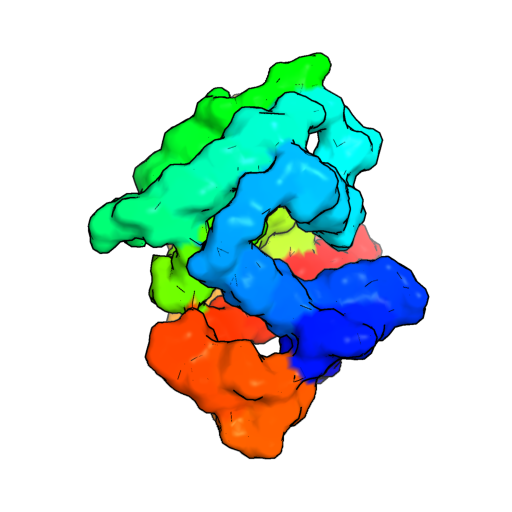106 ? -8.054 -0.584 1.060 1.00 98.12 106 ALA A CA 1
ATOM 831 C C . ALA A 1 106 ? -6.819 -1.400 1.482 1.00 98.12 106 ALA A C 1
ATOM 833 O O . ALA A 1 106 ? -6.981 -2.450 2.090 1.00 98.12 106 ALA A O 1
ATOM 834 N N . THR A 1 107 ? -5.595 -0.899 1.263 1.00 97.94 107 THR A N 1
ATOM 835 C CA . THR A 1 107 ? -4.360 -1.579 1.698 1.00 97.94 107 THR A CA 1
ATOM 836 C C . THR A 1 107 ? -4.339 -1.881 3.198 1.00 97.94 107 THR A C 1
ATOM 838 O O . THR A 1 107 ? -3.821 -2.923 3.588 1.00 97.94 107 THR A O 1
ATOM 841 N N . PHE A 1 108 ? -4.870 -0.992 4.042 1.00 97.94 108 PHE A N 1
ATOM 842 C CA . PHE A 1 108 ? -4.838 -1.175 5.500 1.00 97.94 108 PHE A CA 1
ATOM 843 C C . PHE A 1 108 ? -6.107 -1.814 6.068 1.00 97.94 108 PHE A C 1
ATOM 845 O O . PHE A 1 108 ? -6.030 -2.494 7.085 1.00 97.94 108 PHE A O 1
ATOM 852 N N . ALA A 1 109 ? -7.259 -1.616 5.426 1.00 97.62 109 ALA A N 1
ATOM 853 C CA . ALA A 1 109 ? -8.526 -2.214 5.845 1.00 97.62 109 ALA A CA 1
ATOM 854 C C . ALA A 1 109 ? -8.666 -3.675 5.387 1.00 97.62 109 ALA A C 1
ATOM 856 O O . ALA A 1 109 ? -9.410 -4.435 6.002 1.00 97.62 109 ALA A O 1
ATOM 857 N N . ARG A 1 110 ? -7.966 -4.052 4.308 1.00 96.81 110 ARG A N 1
ATOM 858 C CA . ARG A 1 110 ? -7.981 -5.377 3.668 1.00 96.81 110 ARG A CA 1
ATOM 859 C C . ARG A 1 110 ? -6.552 -5.804 3.298 1.00 96.81 110 ARG A C 1
ATOM 861 O O . ARG A 1 110 ? -6.219 -5.868 2.112 1.00 96.81 110 ARG A O 1
ATOM 868 N N . PRO A 1 111 ? -5.663 -6.039 4.281 1.00 96.44 111 PRO A N 1
ATOM 869 C CA . PRO A 1 111 ? -4.254 -6.348 4.021 1.00 96.44 111 PRO A CA 1
ATOM 870 C C . PRO A 1 111 ? -4.043 -7.596 3.157 1.00 96.44 111 PRO A C 1
ATOM 872 O O . PRO A 1 111 ? -3.013 -7.710 2.493 1.00 96.44 111 PRO A O 1
ATOM 875 N N . GLU A 1 112 ? -5.003 -8.515 3.123 1.00 95.88 112 GLU A N 1
ATOM 876 C CA . GLU A 1 112 ? -5.001 -9.712 2.291 1.00 95.88 112 GLU A CA 1
ATOM 877 C C . GLU A 1 112 ? -5.341 -9.443 0.821 1.00 95.88 112 GLU A C 1
ATOM 879 O O . GLU A 1 112 ? -4.801 -10.124 -0.055 1.00 95.88 112 GLU A O 1
ATOM 884 N N . ALA A 1 113 ? -6.143 -8.413 0.535 1.00 96.06 113 ALA A N 1
ATOM 885 C CA . ALA A 1 113 ? -6.534 -8.057 -0.823 1.00 96.06 113 ALA A CA 1
ATOM 886 C C . ALA A 1 113 ? -5.336 -7.579 -1.654 1.00 96.06 113 ALA A C 1
ATOM 888 O O . ALA A 1 113 ? -4.414 -6.926 -1.156 1.00 96.06 113 ALA A O 1
ATOM 889 N N . ASP A 1 114 ? -5.351 -7.881 -2.955 1.00 95.56 114 ASP A N 1
ATOM 890 C CA . ASP A 1 114 ? -4.234 -7.583 -3.851 1.00 95.56 114 ASP A CA 1
ATOM 891 C C . ASP A 1 114 ? -4.212 -6.115 -4.297 1.00 95.56 114 ASP A C 1
ATOM 893 O O . ASP A 1 114 ? -4.396 -5.800 -5.464 1.00 95.56 114 ASP A O 1
ATOM 897 N N . VAL A 1 115 ? -4.042 -5.185 -3.359 1.00 97.12 115 VAL A N 1
ATOM 898 C CA . VAL A 1 115 ? -4.120 -3.739 -3.607 1.00 97.12 115 VAL A CA 1
ATOM 899 C C . VAL A 1 115 ? -2.734 -3.130 -3.792 1.00 97.12 115 VAL A C 1
ATOM 901 O O . VAL A 1 115 ? -1.898 -3.200 -2.894 1.00 97.12 115 VAL A O 1
ATOM 904 N N . PHE A 1 116 ? -2.522 -2.433 -4.911 1.00 96.38 116 PHE A N 1
ATOM 905 C CA . PHE A 1 116 ? -1.356 -1.566 -5.111 1.00 96.38 116 PHE A CA 1
ATOM 906 C C . PHE A 1 116 ? -1.696 -0.119 -4.769 1.00 96.38 116 PHE A C 1
ATOM 908 O O . PHE A 1 116 ? -2.735 0.401 -5.198 1.00 96.38 116 PHE A O 1
ATOM 915 N N . ILE A 1 117 ? -0.823 0.565 -4.028 1.00 95.56 117 ILE A N 1
ATOM 916 C CA . ILE A 1 117 ? -1.086 1.949 -3.632 1.00 95.56 117 ILE A CA 1
ATOM 917 C C . ILE A 1 117 ? -0.905 2.870 -4.834 1.00 95.56 117 ILE A C 1
ATOM 919 O O . ILE A 1 117 ? 0.194 3.036 -5.366 1.00 95.56 117 ILE A O 1
ATOM 923 N N . TRP A 1 118 ? -1.981 3.560 -5.212 1.00 92.75 118 TRP A N 1
ATOM 924 C CA . TRP A 1 118 ? -1.906 4.602 -6.221 1.00 92.75 118 TRP A CA 1
ATOM 925 C C . TRP A 1 118 ? -1.079 5.774 -5.691 1.00 92.75 118 TRP A C 1
ATOM 927 O O . TRP A 1 118 ? -1.473 6.504 -4.774 1.00 92.75 118 TRP A O 1
ATOM 937 N N . ASP A 1 119 ? 0.072 5.979 -6.316 1.00 89.75 119 ASP A N 1
ATOM 938 C CA . ASP A 1 119 ? 0.944 7.121 -6.102 1.00 89.75 119 ASP A CA 1
ATOM 939 C C . ASP A 1 119 ? 1.451 7.645 -7.448 1.00 89.75 119 ASP A C 1
ATOM 941 O O . ASP A 1 119 ? 1.595 6.900 -8.419 1.00 89.75 119 ASP A O 1
ATOM 945 N N . ARG A 1 120 ? 1.726 8.947 -7.522 1.00 87.31 120 ARG A N 1
ATOM 946 C CA . ARG A 1 120 ? 2.200 9.597 -8.749 1.00 87.31 120 ARG A CA 1
ATOM 947 C C . ARG A 1 120 ? 3.566 9.064 -9.201 1.00 87.31 120 ARG A C 1
ATOM 949 O O . ARG A 1 120 ? 3.787 8.931 -10.403 1.00 87.31 120 ARG A O 1
ATOM 956 N N . LEU A 1 121 ? 4.476 8.781 -8.266 1.00 90.81 121 LEU A N 1
ATOM 957 C CA . LEU A 1 121 ? 5.793 8.211 -8.554 1.00 90.81 121 LEU A CA 1
ATOM 958 C C . LEU A 1 121 ? 5.676 6.737 -8.928 1.00 90.81 121 LEU A C 1
ATOM 960 O O . LEU A 1 121 ? 6.227 6.343 -9.952 1.00 90.81 121 LEU A O 1
ATOM 964 N N . ALA A 1 122 ? 4.892 5.956 -8.180 1.00 91.25 122 ALA A N 1
ATOM 965 C CA . ALA A 1 122 ? 4.647 4.554 -8.523 1.00 91.25 122 ALA A CA 1
ATOM 966 C C . ALA A 1 122 ? 3.993 4.417 -9.910 1.00 91.25 122 ALA A C 1
ATOM 968 O O . ALA A 1 122 ? 4.428 3.612 -10.729 1.00 91.25 122 ALA A O 1
ATOM 969 N N . SER A 1 123 ? 3.021 5.279 -10.229 1.00 88.62 123 SER A N 1
ATOM 970 C CA . SER A 1 123 ? 2.401 5.344 -11.559 1.00 88.62 123 SER A CA 1
ATOM 971 C C . SER A 1 123 ? 3.425 5.664 -12.645 1.00 88.62 123 SER A C 1
ATOM 973 O O . SER A 1 123 ? 3.386 5.082 -13.723 1.00 88.62 123 SER A O 1
ATOM 975 N N . LYS A 1 124 ? 4.362 6.580 -12.376 1.00 87.50 124 LYS A N 1
ATOM 976 C CA . LYS A 1 124 ? 5.434 6.920 -13.316 1.00 87.50 124 LYS A CA 1
ATOM 977 C C . LYS A 1 124 ? 6.371 5.736 -13.562 1.00 87.50 124 LYS A C 1
ATOM 979 O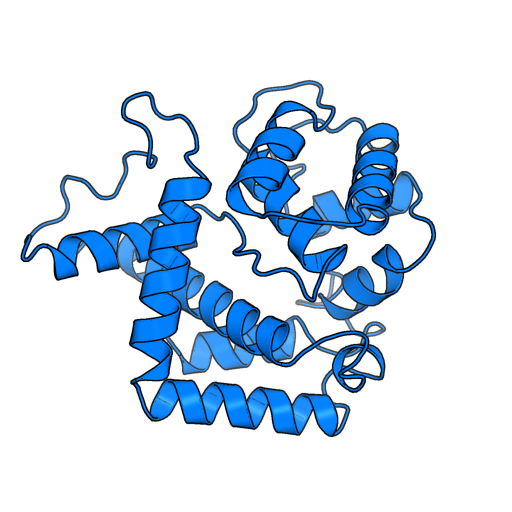 O . LYS A 1 124 ? 6.666 5.462 -14.721 1.00 87.50 124 LYS A O 1
ATOM 984 N N . ALA A 1 125 ? 6.787 5.028 -12.513 1.00 91.44 125 ALA A N 1
ATOM 985 C CA . ALA A 1 125 ? 7.600 3.819 -12.640 1.00 91.44 125 ALA A CA 1
ATOM 986 C C . ALA A 1 125 ? 6.869 2.718 -13.419 1.00 91.44 125 ALA A C 1
ATOM 988 O O . ALA A 1 125 ? 7.422 2.161 -14.361 1.00 91.44 125 ALA A O 1
ATOM 989 N N . ALA A 1 126 ? 5.594 2.467 -13.111 1.00 89.12 126 ALA A N 1
ATOM 990 C CA . ALA A 1 126 ? 4.792 1.452 -13.798 1.00 89.12 126 ALA A CA 1
ATOM 991 C C . ALA A 1 126 ? 4.702 1.729 -15.305 1.00 89.12 126 ALA A C 1
ATOM 993 O O . ALA A 1 126 ? 4.928 0.845 -16.127 1.00 89.12 126 ALA A O 1
ATOM 994 N N . ARG A 1 127 ? 4.502 2.996 -15.676 1.00 83.31 127 ARG A N 1
ATOM 995 C CA . ARG A 1 127 ? 4.486 3.417 -17.080 1.00 83.31 127 ARG A CA 1
ATOM 996 C C . ARG A 1 127 ? 5.846 3.347 -17.747 1.00 83.31 127 ARG A C 1
ATOM 998 O O . ARG A 1 127 ? 5.909 3.031 -18.928 1.00 83.31 127 ARG A O 1
ATOM 1005 N N . TYR A 1 128 ? 6.912 3.662 -17.020 1.00 86.75 128 TYR A N 1
ATOM 1006 C CA . TYR A 1 128 ? 8.274 3.543 -17.529 1.00 86.75 128 TYR A CA 1
ATOM 1007 C C . TYR A 1 128 ? 8.616 2.094 -17.865 1.00 86.75 128 TYR A C 1
ATOM 1009 O O . TYR A 1 128 ? 9.088 1.815 -18.965 1.00 86.75 128 TYR A O 1
ATOM 1017 N N . ARG A 1 129 ? 8.275 1.162 -16.973 1.00 88.69 129 ARG A N 1
ATOM 1018 C CA . ARG A 1 129 ? 8.430 -0.275 -17.210 1.00 88.69 129 ARG A CA 1
ATOM 1019 C C . ARG A 1 129 ? 7.604 -0.755 -18.401 1.00 88.69 129 ARG A C 1
ATOM 1021 O O . ARG A 1 129 ? 8.151 -1.402 -19.287 1.00 88.69 129 ARG A O 1
ATOM 1028 N N . ASP A 1 130 ? 6.320 -0.395 -18.465 1.00 82.81 130 ASP A N 1
ATOM 1029 C CA . ASP A 1 130 ? 5.447 -0.756 -19.593 1.00 82.81 130 ASP A CA 1
ATOM 1030 C C . ASP A 1 130 ? 5.961 -0.181 -20.927 1.00 82.81 130 ASP A C 1
ATOM 1032 O O . ASP A 1 130 ? 5.947 -0.871 -21.946 1.00 82.81 130 ASP A O 1
ATOM 1036 N N . TRP A 1 131 ? 6.477 1.052 -20.918 1.00 80.31 131 TRP A N 1
ATOM 1037 C CA . TRP A 1 131 ? 7.078 1.701 -22.085 1.00 80.31 131 TRP A CA 1
ATOM 1038 C C . TRP A 1 131 ? 8.318 0.957 -22.590 1.00 80.31 131 TRP A C 1
ATOM 1040 O O . TRP A 1 131 ? 8.400 0.643 -23.778 1.00 80.31 131 TRP A O 1
ATOM 1050 N N . HIS A 1 132 ? 9.241 0.618 -21.687 1.00 81.81 132 HIS A N 1
ATOM 1051 C CA . HIS A 1 132 ? 10.433 -0.160 -22.023 1.00 81.81 132 HIS A CA 1
ATOM 1052 C C . HIS A 1 132 ? 10.094 -1.570 -22.508 1.00 81.81 132 HIS A C 1
ATOM 1054 O O . HIS A 1 132 ? 10.700 -2.044 -23.468 1.00 81.81 132 HIS A O 1
ATOM 1060 N N . ARG A 1 133 ? 9.094 -2.225 -21.905 1.00 81.75 133 ARG A N 1
ATOM 1061 C CA . ARG A 1 133 ? 8.631 -3.549 -22.342 1.00 81.75 133 ARG A CA 1
ATOM 1062 C C . ARG A 1 133 ? 8.075 -3.520 -23.768 1.00 81.75 133 ARG A C 1
ATOM 1064 O O . ARG A 1 133 ? 8.286 -4.462 -24.520 1.00 81.75 133 ARG A O 1
ATOM 1071 N N . GLY A 1 134 ? 7.421 -2.426 -24.160 1.00 76.94 134 GLY A N 1
ATOM 1072 C CA . GLY A 1 134 ? 6.949 -2.195 -25.530 1.00 76.94 134 GLY A CA 1
ATOM 1073 C C . GLY A 1 134 ? 8.053 -1.908 -26.556 1.00 76.94 134 GLY A C 1
ATOM 1074 O O . GLY A 1 134 ? 7.740 -1.572 -27.696 1.00 76.94 134 GLY A O 1
ATOM 1075 N N . GLY A 1 135 ? 9.333 -1.989 -26.170 1.00 74.12 135 GLY A N 1
ATOM 1076 C CA . GLY A 1 135 ? 10.471 -1.700 -27.046 1.00 74.12 135 GLY A CA 1
ATOM 1077 C C . GLY A 1 135 ? 10.613 -0.218 -27.393 1.00 74.12 135 GLY A C 1
ATOM 1078 O O . GLY A 1 135 ? 11.320 0.138 -28.335 1.00 74.12 135 GLY A O 1
ATOM 1079 N N . HIS A 1 136 ? 9.926 0.663 -26.665 1.00 71.19 136 HIS A N 1
ATOM 1080 C CA . HIS A 1 136 ? 9.971 2.088 -26.934 1.00 71.19 136 HIS A CA 1
ATOM 1081 C C . HIS A 1 136 ? 11.162 2.761 -26.243 1.00 71.19 136 HIS A C 1
ATOM 1083 O O . HIS A 1 136 ? 11.531 2.429 -25.117 1.00 71.19 136 HIS A O 1
ATOM 1089 N N . THR A 1 137 ? 11.731 3.767 -26.909 1.00 61.59 137 THR A N 1
ATOM 1090 C CA . THR A 1 137 ? 12.826 4.599 -26.397 1.00 61.59 137 THR A CA 1
ATOM 1091 C C . THR A 1 137 ? 12.379 6.062 -26.267 1.00 61.59 137 THR A C 1
ATOM 1093 O O . THR A 1 137 ? 11.545 6.551 -27.033 1.00 61.59 137 THR A O 1
ATOM 1096 N N . GLY A 1 138 ? 12.902 6.775 -25.263 1.00 58.75 138 GLY A N 1
ATOM 1097 C CA . GLY A 1 138 ? 12.670 8.211 -25.051 1.00 58.75 138 GLY A CA 1
ATOM 1098 C C . GLY A 1 138 ? 11.484 8.597 -24.146 1.00 58.75 138 GLY A C 1
ATOM 1099 O O . GLY A 1 138 ? 10.555 7.833 -23.904 1.00 58.75 138 GLY A O 1
ATOM 1100 N N . TRP A 1 139 ? 11.518 9.842 -23.657 1.00 59.56 139 TRP A N 1
ATOM 1101 C CA . TRP A 1 139 ? 10.759 10.342 -22.493 1.00 59.56 139 TRP A CA 1
ATOM 1102 C C . TRP A 1 139 ? 9.304 10.802 -22.738 1.00 59.56 139 TRP A C 1
ATOM 1104 O O . TRP A 1 139 ? 8.505 10.899 -21.800 1.00 59.56 139 TRP A O 1
ATOM 1114 N N . ARG A 1 140 ? 8.926 11.136 -23.983 1.00 57.97 140 ARG A N 1
ATOM 1115 C CA . ARG A 1 140 ? 7.798 12.058 -24.272 1.00 57.97 140 ARG A CA 1
ATOM 1116 C C . ARG A 1 140 ? 6.403 11.610 -23.807 1.00 57.97 140 ARG A C 1
ATOM 1118 O O . ARG A 1 140 ? 5.497 12.440 -23.810 1.00 57.97 140 ARG A O 1
ATOM 1125 N N . AR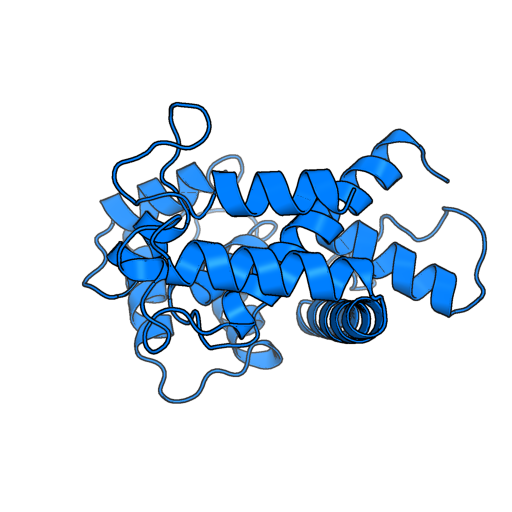G A 1 141 ? 6.195 10.359 -23.382 1.00 60.00 141 ARG A N 1
ATOM 1126 C CA . ARG A 1 141 ? 4.877 9.875 -22.931 1.00 60.00 141 ARG A CA 1
ATOM 1127 C C . ARG A 1 141 ? 4.721 9.692 -21.420 1.00 60.00 141 ARG A C 1
ATOM 1129 O O . ARG A 1 141 ? 3.584 9.544 -20.998 1.00 60.00 141 ARG A O 1
ATOM 1136 N N . LEU A 1 142 ? 5.758 9.804 -20.585 1.00 63.72 142 LEU A N 1
ATOM 1137 C CA . LEU A 1 142 ? 5.713 9.380 -19.166 1.00 63.72 142 LEU A CA 1
ATOM 1138 C C . LEU A 1 142 ? 4.926 10.278 -18.188 1.00 63.72 142 LEU A C 1
ATOM 1140 O O . LEU A 1 142 ? 4.736 9.892 -17.032 1.00 63.72 142 LEU A O 1
ATOM 1144 N N . ASN A 1 143 ? 4.409 11.435 -18.623 1.00 59.81 143 ASN A N 1
ATOM 1145 C CA . ASN A 1 143 ? 3.672 12.359 -17.742 1.00 59.81 143 ASN A CA 1
ATOM 1146 C C . ASN A 1 143 ? 2.144 12.388 -17.920 1.00 59.81 143 ASN A C 1
ATOM 1148 O O . ASN A 1 143 ? 1.482 13.030 -17.108 1.00 59.81 143 ASN A O 1
ATOM 1152 N N . SER A 1 144 ? 1.548 11.726 -18.923 1.00 56.97 144 SER A N 1
ATOM 1153 C CA . SER A 1 144 ? 0.073 11.640 -18.979 1.00 56.97 144 SER A CA 1
ATOM 1154 C C . SER A 1 144 ? -0.447 10.662 -17.919 1.00 56.97 144 SER A C 1
ATOM 1156 O O . SER A 1 144 ? 0.162 9.621 -17.706 1.00 56.97 144 SER A O 1
ATOM 1158 N N . LEU A 1 145 ? -1.559 10.942 -17.240 1.00 61.06 145 LEU A N 1
ATOM 1159 C CA . LEU A 1 145 ? -2.205 9.910 -16.413 1.00 61.06 145 LEU A CA 1
ATOM 1160 C C . LEU A 1 145 ? -2.707 8.771 -17.331 1.00 61.06 145 LEU A C 1
ATOM 1162 O O . LEU A 1 145 ? -2.806 8.967 -18.544 1.00 61.06 145 LEU A O 1
ATOM 1166 N N . TYR A 1 146 ? -2.960 7.574 -16.787 1.00 56.88 146 TYR A N 1
ATOM 1167 C CA . TYR A 1 146 ? -3.313 6.383 -17.583 1.00 56.88 146 TYR A CA 1
ATOM 1168 C C . TYR A 1 146 ? -4.541 6.592 -18.500 1.00 56.88 146 TYR A C 1
ATOM 1170 O O . TYR A 1 146 ? -4.637 5.945 -19.539 1.00 56.88 146 TYR A O 1
ATOM 1178 N N . ARG A 1 147 ? -5.421 7.571 -18.223 1.00 59.50 147 ARG A N 1
ATOM 1179 C CA . ARG A 1 147 ? -6.471 7.996 -19.169 1.00 59.50 147 ARG A CA 1
ATOM 1180 C C . ARG A 1 147 ? -6.021 9.127 -20.093 1.00 59.50 147 ARG A C 1
ATOM 1182 O O . ARG A 1 147 ? -5.451 10.126 -19.653 1.00 59.50 147 ARG A O 1
ATOM 1189 N N . ARG A 1 148 ? -6.462 9.050 -21.355 1.00 49.34 148 ARG A N 1
ATOM 1190 C CA . ARG A 1 148 ? -6.309 10.092 -22.394 1.00 49.34 148 ARG A CA 1
ATOM 1191 C C . ARG A 1 148 ? -6.841 11.474 -21.966 1.00 49.34 148 ARG A C 1
ATOM 1193 O O . ARG A 1 148 ? -6.325 12.483 -22.428 1.00 49.34 148 ARG A O 1
ATOM 1200 N N . ASN A 1 149 ? -7.795 11.508 -21.030 1.00 52.38 149 ASN A N 1
ATOM 1201 C CA . ASN A 1 149 ? -8.432 12.729 -20.515 1.00 52.38 149 ASN A CA 1
ATOM 1202 C C . ASN A 1 149 ? -7.845 13.210 -19.171 1.00 52.38 149 ASN A C 1
ATOM 1204 O O . ASN A 1 149 ? -8.438 14.057 -18.511 1.00 52.38 149 ASN A O 1
ATOM 1208 N N . GLY A 1 150 ? -6.729 12.637 -18.704 1.00 54.41 150 GLY A N 1
ATOM 1209 C CA . GLY A 1 150 ? -6.123 13.008 -17.419 1.00 54.41 150 GLY A CA 1
ATOM 1210 C C . GLY A 1 150 ? -6.842 12.456 -16.180 1.00 54.41 150 GLY A C 1
ATOM 1211 O O . GLY A 1 150 ? -6.480 12.812 -15.064 1.00 54.41 150 GLY A O 1
ATOM 1212 N N . GLY A 1 151 ? -7.839 11.584 -16.350 1.00 65.25 151 GLY A N 1
ATOM 1213 C CA . GLY A 1 151 ? -8.435 10.830 -15.245 1.00 65.25 151 GLY A CA 1
ATOM 1214 C C . GLY A 1 151 ? -7.508 9.722 -14.730 1.00 65.25 151 GLY A C 1
ATOM 1215 O O . GLY A 1 151 ? -6.637 9.232 -15.455 1.00 65.25 151 GLY A O 1
ATOM 1216 N N . HIS A 1 152 ? -7.700 9.311 -13.478 1.00 77.94 152 HIS A N 1
ATOM 1217 C CA . HIS A 1 152 ? -7.019 8.139 -12.933 1.00 77.94 152 HIS A CA 1
ATOM 1218 C C . HIS A 1 152 ? -7.648 6.864 -13.502 1.00 77.94 152 HIS A C 1
ATOM 1220 O O . HIS A 1 152 ? -8.868 6.719 -13.515 1.00 77.94 152 HIS A O 1
ATOM 1226 N N . ASP A 1 153 ? -6.814 5.950 -13.983 1.00 85.94 153 ASP A N 1
ATOM 1227 C CA . ASP A 1 153 ? -7.217 4.611 -14.406 1.00 85.94 153 ASP A CA 1
ATOM 1228 C C . ASP A 1 153 ? -6.514 3.606 -13.502 1.00 85.94 153 ASP A C 1
ATOM 1230 O O . ASP A 1 153 ? -5.408 3.142 -13.782 1.00 85.94 153 ASP A O 1
ATOM 1234 N N . TYR A 1 154 ? -7.143 3.386 -12.345 1.00 91.94 154 TYR A N 1
ATOM 1235 C CA . TYR A 1 154 ? -6.657 2.442 -11.351 1.00 91.94 154 TYR A CA 1
ATOM 1236 C C . TYR A 1 154 ? -6.554 1.017 -11.915 1.00 91.94 154 TYR A C 1
ATOM 1238 O O . TYR A 1 154 ? -5.502 0.425 -11.700 1.00 91.94 154 TYR A O 1
ATOM 1246 N N . PRO A 1 155 ? -7.522 0.489 -12.697 1.00 93.25 155 PRO A N 1
ATOM 1247 C CA . PRO A 1 155 ? -7.371 -0.819 -13.336 1.00 93.25 155 PRO A CA 1
ATOM 1248 C C . PRO A 1 155 ? -6.111 -0.947 -14.200 1.00 93.25 155 PRO A C 1
ATOM 1250 O O . PRO A 1 155 ? -5.352 -1.903 -14.044 1.00 93.25 155 PRO A O 1
ATOM 1253 N N . GLY A 1 156 ? -5.827 0.039 -15.058 1.00 90.94 156 GLY A N 1
ATOM 1254 C CA . GLY A 1 156 ? -4.607 0.043 -15.870 1.00 90.94 156 GLY A CA 1
ATOM 1255 C C . GLY A 1 156 ? -3.326 0.092 -15.028 1.00 90.94 156 GLY A C 1
ATOM 1256 O O . GLY A 1 156 ? -2.378 -0.652 -15.290 1.00 90.94 156 GLY A O 1
ATOM 1257 N N . PHE A 1 157 ? -3.305 0.916 -13.975 1.00 92.25 157 PHE A N 1
ATOM 1258 C CA . PHE A 1 157 ? -2.194 0.957 -13.016 1.00 92.25 157 PHE A CA 1
ATOM 1259 C C . PHE A 1 157 ? -2.015 -0.368 -12.276 1.00 92.25 157 PHE A C 1
ATOM 1261 O O . PHE A 1 157 ? -0.892 -0.856 -12.175 1.00 92.25 157 PHE A O 1
ATOM 1268 N N . TRP A 1 158 ? -3.108 -0.958 -11.798 1.00 94.88 158 TRP A N 1
ATOM 1269 C CA . TRP A 1 158 ? -3.103 -2.228 -11.089 1.00 94.88 158 TRP A CA 1
ATOM 1270 C C . TRP A 1 158 ? -2.494 -3.324 -11.957 1.00 94.88 158 TRP A C 1
ATOM 1272 O O . TRP A 1 158 ? -1.570 -4.003 -11.523 1.00 94.88 158 TRP A O 1
ATOM 1282 N N . GLN A 1 159 ? -2.927 -3.437 -13.216 1.00 94.19 159 GLN A N 1
ATOM 1283 C CA . GLN A 1 159 ? -2.395 -4.431 -14.150 1.00 94.19 159 GLN A CA 1
ATOM 1284 C C . GLN A 1 159 ? -0.900 -4.227 -14.424 1.00 94.19 159 GLN A C 1
ATOM 1286 O O . GLN A 1 159 ? -0.150 -5.198 -14.520 1.00 94.19 159 GLN A O 1
ATOM 1291 N N . ALA A 1 160 ? -0.450 -2.975 -14.542 1.00 92.00 160 ALA A N 1
ATOM 1292 C CA . ALA A 1 160 ? 0.965 -2.661 -14.715 1.00 92.00 160 ALA A CA 1
ATOM 1293 C C . ALA A 1 160 ? 1.792 -3.043 -13.476 1.00 92.00 160 ALA A C 1
ATOM 1295 O O . ALA A 1 160 ? 2.872 -3.619 -13.612 1.00 92.00 160 ALA A O 1
ATOM 1296 N N . CYS A 1 161 ? 1.276 -2.784 -12.273 1.00 94.62 161 CYS A N 1
ATOM 1297 C CA . CYS A 1 161 ? 1.897 -3.205 -11.019 1.00 94.62 161 CYS A CA 1
ATOM 1298 C C . CYS A 1 161 ? 1.898 -4.727 -10.844 1.00 94.62 161 CYS A C 1
ATOM 1300 O O . CYS A 1 161 ? 2.919 -5.273 -10.442 1.00 94.62 161 CYS A O 1
ATOM 1302 N N . ALA A 1 162 ? 0.817 -5.421 -11.205 1.00 95.44 162 ALA A N 1
ATOM 1303 C CA . ALA A 1 162 ? 0.747 -6.879 -11.168 1.00 95.44 162 ALA A CA 1
ATOM 1304 C C . ALA A 1 162 ? 1.809 -7.504 -12.084 1.00 95.44 162 ALA A C 1
ATOM 1306 O O . ALA A 1 162 ? 2.583 -8.344 -11.640 1.00 95.44 162 ALA A O 1
ATOM 1307 N N . ARG A 1 163 ? 1.938 -7.017 -13.327 1.00 94.12 163 ARG A N 1
ATOM 1308 C CA . ARG A 1 163 ? 3.022 -7.437 -14.233 1.00 94.12 163 ARG A CA 1
ATOM 1309 C C . ARG A 1 163 ? 4.403 -7.128 -13.663 1.00 94.12 163 ARG A C 1
ATOM 1311 O O . ARG A 1 163 ? 5.279 -7.979 -13.698 1.00 94.12 163 ARG A O 1
ATOM 1318 N N . ALA A 1 164 ? 4.595 -5.924 -13.119 1.00 94.44 164 ALA A N 1
ATOM 1319 C CA . ALA A 1 164 ? 5.856 -5.548 -12.489 1.00 94.44 164 ALA A CA 1
ATOM 1320 C C . ALA A 1 164 ? 6.202 -6.473 -11.314 1.00 94.44 164 ALA A C 1
ATOM 1322 O O . ALA A 1 164 ? 7.368 -6.806 -11.147 1.00 94.44 164 ALA A O 1
ATOM 1323 N N . ARG A 1 165 ? 5.210 -6.908 -10.529 1.00 96.12 165 ARG A N 1
ATOM 1324 C CA . ARG A 1 165 ? 5.404 -7.877 -9.450 1.00 96.12 165 ARG A CA 1
ATOM 1325 C C . ARG A 1 165 ? 5.893 -9.218 -9.978 1.00 96.12 165 ARG A C 1
ATOM 1327 O O . ARG A 1 165 ? 6.865 -9.732 -9.439 1.00 96.12 165 ARG A O 1
ATOM 1334 N N . GLU A 1 166 ? 5.256 -9.762 -11.014 1.00 96.12 166 GLU A N 1
ATOM 1335 C CA . GLU A 1 166 ? 5.698 -11.028 -11.613 1.00 96.12 166 GLU A CA 1
ATOM 1336 C C . GLU A 1 166 ? 7.118 -10.904 -12.189 1.00 96.12 166 GLU A C 1
ATOM 1338 O O . GLU A 1 166 ? 7.964 -11.745 -11.905 1.00 96.12 166 GLU A O 1
ATOM 1343 N N . ASP A 1 167 ? 7.438 -9.799 -12.872 1.00 94.69 167 ASP A N 1
ATOM 1344 C CA . ASP A 1 167 ? 8.799 -9.543 -13.365 1.00 94.69 167 ASP A CA 1
ATOM 1345 C C . ASP A 1 167 ? 9.834 -9.480 -12.224 1.00 94.69 167 ASP A C 1
ATOM 1347 O O . ASP A 1 167 ? 10.961 -9.952 -12.374 1.00 94.69 167 ASP A O 1
ATOM 1351 N N . GLU A 1 168 ? 9.492 -8.868 -11.083 1.00 96.75 168 GLU A N 1
ATOM 1352 C CA . GLU A 1 168 ? 10.376 -8.825 -9.912 1.00 96.75 168 GLU A CA 1
ATOM 1353 C C . GLU A 1 168 ? 10.503 -10.195 -9.229 1.00 96.75 168 GLU A C 1
ATOM 1355 O O . GLU A 1 168 ? 11.585 -10.535 -8.755 1.00 96.75 168 GLU A O 1
ATOM 1360 N N . ARG A 1 169 ? 9.448 -11.021 -9.212 1.00 97.06 169 ARG A N 1
ATOM 1361 C CA . ARG A 1 169 ? 9.502 -12.388 -8.662 1.00 97.06 169 ARG A CA 1
ATOM 1362 C C . ARG A 1 169 ? 10.504 -13.273 -9.390 1.00 97.06 169 ARG A C 1
ATOM 1364 O O . ARG A 1 169 ? 11.091 -14.145 -8.751 1.00 97.06 169 ARG A O 1
ATOM 1371 N N . GLU A 1 170 ? 10.769 -13.021 -10.668 1.00 96.50 170 GLU A N 1
ATOM 1372 C CA . GLU A 1 170 ? 11.799 -13.733 -11.433 1.00 96.50 170 GLU A CA 1
ATOM 1373 C C . GLU A 1 170 ? 13.230 -13.343 -11.029 1.00 96.50 170 GLU A C 1
ATOM 1375 O O . GLU A 1 170 ? 14.174 -14.114 -11.243 1.00 96.50 170 GLU A O 1
ATOM 1380 N N . LYS A 1 171 ? 13.423 -12.210 -10.344 1.00 97.38 171 LYS A N 1
ATOM 1381 C CA . LYS A 1 171 ? 14.753 -11.729 -9.955 1.00 97.38 171 LYS A CA 1
ATOM 1382 C C . LYS A 1 171 ? 15.207 -12.296 -8.601 1.00 97.38 171 LYS A C 1
ATOM 1384 O O . LYS A 1 171 ? 14.498 -12.161 -7.599 1.00 97.38 171 LYS A O 1
ATOM 1389 N N . PRO A 1 172 ? 16.410 -12.903 -8.520 1.00 98.06 172 PRO A N 1
ATOM 1390 C CA . PRO A 1 172 ? 16.911 -13.482 -7.271 1.00 98.06 172 PRO A CA 1
ATOM 1391 C C . PRO A 1 172 ? 17.059 -12.483 -6.116 1.00 98.06 172 PRO A C 1
ATOM 1393 O O . PRO A 1 172 ? 16.818 -12.841 -4.965 1.00 98.06 172 PRO A O 1
ATOM 1396 N N . ASP A 1 173 ? 17.447 -11.239 -6.403 1.00 98.06 173 ASP A N 1
ATOM 1397 C CA . ASP A 1 173 ? 17.663 -10.197 -5.396 1.00 98.06 173 ASP A CA 1
ATOM 1398 C C . ASP A 1 173 ? 16.351 -9.727 -4.754 1.00 98.06 173 ASP A C 1
ATOM 1400 O O . ASP A 1 173 ? 16.291 -9.573 -3.532 1.00 98.06 173 ASP A O 1
ATOM 1404 N N . PHE A 1 174 ? 15.289 -9.570 -5.548 1.00 98.44 174 PHE A N 1
ATOM 1405 C CA . PHE A 1 174 ? 13.957 -9.238 -5.048 1.00 98.44 174 PHE A CA 1
ATOM 1406 C C . PHE A 1 174 ? 13.376 -10.366 -4.193 1.00 98.44 174 PHE A C 1
ATOM 1408 O O . PHE A 1 174 ? 12.910 -10.095 -3.085 1.00 98.44 174 PHE A O 1
ATOM 1415 N N . ARG A 1 175 ? 13.466 -11.629 -4.645 1.00 98.19 175 ARG A N 1
ATOM 1416 C CA . ARG A 1 175 ? 13.040 -12.789 -3.836 1.00 98.19 175 ARG A CA 1
ATOM 1417 C C . ARG A 1 175 ? 13.775 -12.834 -2.501 1.00 98.19 175 ARG A C 1
ATOM 1419 O O . ARG A 1 175 ? 13.137 -12.905 -1.457 1.00 98.19 175 ARG A O 1
ATOM 1426 N N . ALA A 1 176 ? 15.099 -12.690 -2.523 1.00 98.44 176 ALA A N 1
ATOM 1427 C CA . ALA A 1 176 ? 15.898 -12.685 -1.303 1.00 98.44 176 ALA A CA 1
ATOM 1428 C C . ALA A 1 176 ? 15.528 -11.524 -0.361 1.00 98.44 176 ALA A C 1
ATOM 1430 O O . ALA A 1 176 ? 15.501 -11.710 0.853 1.00 98.44 176 ALA A O 1
ATOM 1431 N N . ALA A 1 177 ? 15.241 -10.329 -0.888 1.00 98.56 177 ALA A N 1
ATOM 1432 C CA . ALA A 1 177 ? 14.799 -9.190 -0.081 1.00 98.56 177 ALA A CA 1
ATOM 1433 C C . ALA A 1 177 ? 13.413 -9.416 0.540 1.00 98.56 177 ALA A C 1
ATOM 1435 O O . ALA A 1 177 ? 13.226 -9.154 1.729 1.00 98.56 177 ALA A O 1
ATOM 1436 N N . ARG A 1 178 ? 12.461 -9.945 -0.235 1.00 98.44 178 ARG A N 1
ATOM 1437 C CA . ARG A 1 178 ? 11.132 -10.327 0.252 1.00 98.44 178 ARG A CA 1
ATOM 1438 C C . ARG A 1 178 ? 11.233 -11.362 1.370 1.00 98.44 178 ARG A C 1
ATOM 1440 O O . ARG A 1 178 ? 10.653 -11.155 2.430 1.00 98.44 178 ARG A O 1
ATOM 1447 N N . ASP A 1 179 ? 11.981 -12.439 1.150 1.00 98.56 179 ASP A N 1
ATOM 1448 C CA . ASP A 1 179 ? 12.075 -13.551 2.099 1.00 98.56 179 ASP A CA 1
ATOM 1449 C C . ASP A 1 179 ? 12.743 -13.110 3.411 1.00 98.56 179 ASP A C 1
ATOM 1451 O O . ASP A 1 179 ? 12.285 -13.487 4.489 1.00 98.56 179 ASP A O 1
ATOM 1455 N N . ARG A 1 180 ? 13.758 -12.230 3.345 1.00 98.44 180 ARG A N 1
ATOM 1456 C CA . ARG A 1 180 ? 14.342 -11.595 4.541 1.00 98.44 180 ARG A CA 1
ATOM 1457 C C . ARG A 1 180 ? 13.330 -10.748 5.303 1.00 98.44 180 ARG A C 1
ATOM 1459 O O . ARG A 1 180 ? 13.231 -10.879 6.515 1.00 98.44 180 ARG A O 1
ATOM 1466 N N . LEU A 1 181 ? 12.582 -9.885 4.611 1.00 98.50 181 LEU A N 1
ATOM 1467 C CA . LEU A 1 181 ? 11.561 -9.053 5.253 1.00 98.50 181 LEU A CA 1
ATOM 1468 C C . LEU A 1 181 ? 10.499 -9.907 5.943 1.00 98.50 181 LEU A C 1
ATOM 1470 O O . LEU A 1 181 ? 10.156 -9.627 7.087 1.00 98.50 181 LEU A O 1
ATOM 1474 N N . ILE A 1 182 ? 10.010 -10.952 5.268 1.00 98.56 182 ILE A N 1
ATOM 1475 C CA . ILE A 1 182 ? 9.058 -11.899 5.853 1.00 98.56 182 ILE A CA 1
ATOM 1476 C C . ILE A 1 182 ? 9.666 -12.524 7.107 1.00 98.56 182 ILE A C 1
ATOM 1478 O O . ILE A 1 182 ? 9.076 -12.400 8.175 1.00 98.56 182 ILE A O 1
ATOM 1482 N N . ALA A 1 183 ? 10.856 -13.122 7.013 1.00 98.31 183 ALA A N 1
ATOM 1483 C CA . ALA A 1 183 ? 11.510 -13.764 8.151 1.00 98.31 183 ALA A CA 1
ATOM 1484 C C . ALA A 1 183 ? 11.674 -12.810 9.347 1.00 98.31 183 ALA A C 1
ATOM 1486 O O . ALA A 1 183 ? 11.322 -13.166 10.471 1.00 98.31 183 ALA A O 1
ATOM 1487 N N . ASP A 1 184 ? 12.125 -11.580 9.105 1.00 98.00 184 ASP A N 1
ATOM 1488 C CA . ASP A 1 184 ? 12.322 -10.589 10.162 1.00 98.00 184 ASP A CA 1
ATOM 1489 C C . ASP A 1 184 ? 11.000 -10.156 10.806 1.00 98.00 184 ASP A C 1
ATOM 1491 O O . ASP A 1 184 ? 10.914 -10.017 12.028 1.00 98.00 184 ASP A O 1
ATOM 1495 N N . PHE A 1 185 ? 9.944 -9.967 10.012 1.00 98.19 185 PHE A N 1
ATOM 1496 C CA . PHE A 1 185 ? 8.624 -9.627 10.541 1.00 98.19 185 PHE A CA 1
ATOM 1497 C C . PHE A 1 185 ? 8.000 -10.780 11.324 1.00 98.19 185 PHE A C 1
ATOM 1499 O O . PHE A 1 185 ? 7.461 -10.536 12.403 1.00 98.19 185 PHE A O 1
ATOM 1506 N N . ARG A 1 186 ? 8.160 -12.027 10.866 1.00 96.94 186 ARG A N 1
ATOM 1507 C CA . ARG A 1 186 ? 7.756 -13.223 11.624 1.00 96.94 186 ARG A CA 1
ATOM 1508 C C . ARG A 1 186 ? 8.553 -13.388 12.920 1.00 96.94 186 ARG A C 1
ATOM 1510 O O . ARG A 1 186 ? 8.012 -13.898 13.894 1.00 96.94 186 ARG A O 1
ATOM 1517 N N . ALA A 1 187 ? 9.789 -12.891 12.968 1.00 96.62 187 ALA A N 1
ATOM 1518 C CA . ALA A 1 187 ? 10.601 -12.820 14.183 1.00 96.62 187 ALA A CA 1
ATOM 1519 C C . ALA A 1 187 ? 10.274 -11.611 15.091 1.00 96.62 187 ALA A C 1
ATOM 1521 O O . ALA A 1 187 ? 10.922 -11.428 16.120 1.00 96.62 187 ALA A O 1
ATOM 1522 N N . GLY A 1 188 ? 9.280 -10.785 14.739 1.00 94.94 188 GLY A N 1
ATOM 1523 C CA . GLY A 1 188 ? 8.779 -9.692 15.579 1.00 94.94 188 GLY A CA 1
ATOM 1524 C C . GLY A 1 188 ? 9.307 -8.295 15.239 1.00 94.94 188 GLY A C 1
ATOM 1525 O O . GLY A 1 188 ? 8.964 -7.339 15.934 1.00 94.94 188 GLY A O 1
ATOM 1526 N N . ALA A 1 189 ? 10.075 -8.116 14.156 1.00 94.12 189 ALA A N 1
ATOM 1527 C CA . ALA A 1 189 ? 10.620 -6.804 13.773 1.00 94.12 189 ALA A CA 1
ATOM 1528 C C . ALA A 1 189 ? 9.547 -5.732 13.476 1.00 94.12 189 ALA A C 1
ATOM 1530 O O . ALA A 1 189 ? 9.863 -4.544 13.458 1.00 94.12 189 ALA A O 1
ATOM 1531 N N . GLY A 1 190 ? 8.291 -6.135 13.253 1.00 92.81 190 GLY A N 1
ATOM 1532 C CA . GLY A 1 190 ? 7.137 -5.250 13.057 1.00 92.81 190 GLY A CA 1
ATOM 1533 C C . GLY A 1 190 ? 6.075 -5.360 14.154 1.00 92.81 190 GLY A C 1
ATOM 1534 O O . GLY A 1 190 ? 4.932 -4.961 13.945 1.00 92.81 190 GLY A O 1
ATOM 1535 N N . GLY A 1 191 ? 6.432 -5.912 15.316 1.00 94.62 191 GLY A N 1
ATOM 1536 C CA . GLY A 1 191 ? 5.492 -6.192 16.401 1.00 94.62 191 GLY A CA 1
ATOM 1537 C C . GLY A 1 191 ? 4.509 -7.320 16.072 1.00 94.62 191 GLY A C 1
ATOM 1538 O O . GLY A 1 191 ? 4.653 -8.023 15.072 1.00 94.62 191 GLY A O 1
ATOM 1539 N N . GLU A 1 192 ? 3.501 -7.483 16.930 1.00 93.44 192 GLU A N 1
ATOM 1540 C CA . GLU A 1 192 ? 2.515 -8.572 16.837 1.00 93.44 192 GLU A CA 1
ATOM 1541 C C . GLU A 1 192 ? 1.726 -8.545 15.521 1.00 93.44 192 GLU A C 1
ATOM 1543 O O . GLU A 1 192 ? 1.480 -9.596 14.934 1.00 93.44 192 GLU A O 1
ATOM 1548 N N . ASP A 1 193 ? 1.390 -7.351 15.016 1.00 91.62 193 ASP A N 1
ATOM 1549 C CA . ASP A 1 193 ? 0.570 -7.202 13.809 1.00 91.62 193 ASP A CA 1
ATOM 1550 C C . ASP A 1 193 ? 1.252 -7.801 12.568 1.00 91.62 193 ASP A C 1
ATOM 1552 O O . ASP A 1 193 ? 0.612 -8.507 11.796 1.00 91.62 193 ASP A O 1
ATOM 1556 N N . MET A 1 194 ? 2.552 -7.537 12.382 1.00 95.69 194 MET A N 1
ATOM 1557 C CA . MET A 1 194 ? 3.326 -8.066 11.248 1.00 95.69 194 MET A CA 1
ATOM 1558 C C . MET A 1 194 ? 3.789 -9.507 11.470 1.00 95.69 194 MET A C 1
ATOM 1560 O O . MET A 1 194 ? 4.087 -10.205 10.501 1.00 95.69 194 MET A O 1
ATOM 1564 N N . ALA A 1 195 ? 3.881 -9.950 12.727 1.00 96.38 195 ALA A N 1
ATOM 1565 C CA . ALA A 1 195 ? 4.254 -11.318 13.056 1.00 96.38 195 ALA A CA 1
ATOM 1566 C C . ALA A 1 195 ? 3.128 -12.306 12.717 1.00 96.38 195 ALA A C 1
ATOM 1568 O O . ALA A 1 195 ? 3.421 -13.401 12.237 1.00 96.38 195 ALA A O 1
ATOM 1569 N N . ASP A 1 196 ? 1.862 -11.907 12.867 1.00 95.50 196 ASP A N 1
ATOM 1570 C CA . ASP A 1 196 ? 0.690 -12.754 12.621 1.00 95.50 196 ASP A CA 1
ATOM 1571 C C . ASP A 1 196 ? 0.348 -12.893 11.115 1.00 95.50 196 ASP A C 1
ATOM 1573 O O . ASP A 1 196 ? -0.068 -11.918 10.479 1.00 95.50 196 ASP A O 1
ATOM 1577 N N . PRO A 1 197 ? 0.492 -14.089 10.503 1.00 94.62 197 PRO A N 1
ATOM 1578 C CA . PRO A 1 197 ? 0.185 -14.307 9.088 1.00 94.62 197 PRO A CA 1
ATOM 1579 C C . PRO A 1 197 ? -1.311 -14.316 8.772 1.00 94.62 197 PRO A C 1
ATOM 1581 O O . PRO A 1 197 ? -1.675 -14.075 7.621 1.00 94.62 197 PRO A O 1
ATOM 1584 N N . ALA A 1 198 ? -2.174 -14.579 9.759 1.00 93.62 198 ALA A N 1
ATOM 1585 C CA . ALA A 1 198 ? -3.621 -14.499 9.579 1.00 93.62 198 ALA A CA 1
ATOM 1586 C C . ALA A 1 198 ? -4.077 -13.041 9.457 1.00 93.62 198 ALA A C 1
ATOM 1588 O O . ALA A 1 198 ? -5.040 -12.746 8.752 1.00 93.62 198 ALA A O 1
ATOM 1589 N N . ARG A 1 199 ? -3.356 -12.127 10.114 1.00 91.75 199 ARG A N 1
ATOM 1590 C CA . ARG A 1 199 ? -3.619 -10.691 10.057 1.00 91.75 199 ARG A CA 1
ATOM 1591 C C . ARG A 1 199 ? -2.925 -10.005 8.887 1.00 91.75 199 ARG A C 1
ATOM 1593 O O . ARG A 1 199 ? -3.544 -9.215 8.180 1.00 91.75 199 ARG A O 1
ATOM 1600 N N . VAL A 1 200 ? -1.636 -10.277 8.701 1.00 96.50 200 VAL A N 1
ATOM 1601 C CA . VAL A 1 200 ? -0.812 -9.690 7.641 1.00 96.50 200 VAL A CA 1
ATOM 1602 C C . VAL A 1 200 ? -0.161 -10.825 6.851 1.00 96.50 200 VAL A C 1
ATOM 1604 O O . VAL A 1 200 ? 0.879 -11.354 7.262 1.00 96.50 200 VAL A O 1
ATOM 1607 N N . PRO A 1 201 ? -0.743 -11.221 5.707 1.00 97.00 201 PRO A N 1
ATOM 1608 C CA . PRO A 1 201 ? -0.193 -12.300 4.899 1.00 97.00 201 PRO A CA 1
ATOM 1609 C C . PRO A 1 201 ? 1.090 -11.865 4.183 1.00 97.00 201 PRO A C 1
ATOM 1611 O O . PRO A 1 201 ? 1.304 -10.683 3.916 1.00 97.00 201 PRO A O 1
ATOM 1614 N N . ASP A 1 202 ? 1.923 -12.826 3.786 1.00 97.56 202 ASP A N 1
ATOM 1615 C CA . ASP A 1 202 ? 3.197 -12.561 3.091 1.00 97.56 202 ASP A CA 1
ATOM 1616 C C . ASP A 1 202 ? 3.019 -11.727 1.811 1.00 97.56 202 ASP A C 1
ATOM 1618 O O . ASP A 1 202 ? 3.859 -10.887 1.476 1.00 97.56 202 ASP A O 1
ATOM 1622 N N . GLY A 1 203 ? 1.875 -11.892 1.135 1.00 97.12 203 GLY A N 1
ATOM 1623 C CA . GLY A 1 203 ? 1.502 -11.088 -0.027 1.00 97.12 203 GLY A CA 1
ATOM 1624 C C . GLY A 1 203 ? 1.445 -9.585 0.267 1.00 97.12 203 GLY A C 1
ATOM 1625 O O . GLY A 1 203 ? 1.814 -8.790 -0.596 1.00 97.12 203 GLY A O 1
ATOM 1626 N N . PHE A 1 204 ? 1.065 -9.175 1.483 1.00 97.81 204 PHE A N 1
ATOM 1627 C CA . PHE A 1 204 ? 1.120 -7.772 1.899 1.00 97.81 204 PHE A CA 1
ATOM 1628 C C . PHE A 1 204 ? 2.564 -7.264 1.923 1.00 97.81 204 PHE A C 1
ATOM 1630 O O . PHE A 1 204 ? 2.857 -6.217 1.351 1.00 97.81 204 PHE A O 1
ATOM 1637 N N . ILE A 1 205 ? 3.480 -8.017 2.539 1.00 98.06 205 ILE A N 1
ATOM 1638 C CA . ILE A 1 205 ? 4.895 -7.637 2.677 1.00 98.06 205 ILE A CA 1
ATOM 1639 C C . ILE A 1 205 ? 5.548 -7.506 1.295 1.00 98.06 205 ILE A C 1
ATOM 1641 O O . ILE A 1 205 ? 6.226 -6.514 1.017 1.00 98.06 205 ILE A O 1
ATOM 1645 N N . GLU A 1 206 ? 5.287 -8.461 0.401 1.00 98.25 206 GLU A N 1
ATOM 1646 C CA . GLU A 1 206 ? 5.769 -8.420 -0.981 1.00 98.25 206 GLU A CA 1
ATOM 1647 C C . GLU A 1 206 ? 5.222 -7.202 -1.744 1.00 98.25 206 GLU A C 1
ATOM 1649 O O . GLU A 1 206 ? 5.986 -6.476 -2.388 1.00 98.25 206 GLU A O 1
ATOM 1654 N N . ARG A 1 207 ? 3.914 -6.925 -1.632 1.00 97.38 207 ARG A N 1
ATOM 1655 C CA . ARG A 1 207 ? 3.295 -5.734 -2.233 1.00 97.38 207 ARG A CA 1
ATOM 1656 C C . ARG A 1 207 ? 3.895 -4.443 -1.692 1.00 97.38 207 ARG A C 1
ATOM 1658 O O . ARG A 1 207 ? 4.199 -3.548 -2.476 1.00 97.38 207 ARG A O 1
ATOM 1665 N N . ARG A 1 208 ? 4.116 -4.339 -0.379 1.00 97.56 208 ARG A N 1
ATOM 1666 C CA . ARG A 1 208 ? 4.746 -3.159 0.231 1.00 97.56 208 ARG A CA 1
ATOM 1667 C C . ARG A 1 208 ? 6.177 -2.966 -0.258 1.00 97.56 208 ARG A C 1
ATOM 1669 O O . ARG A 1 208 ? 6.560 -1.828 -0.529 1.00 97.56 208 ARG A O 1
ATOM 1676 N N . LEU A 1 209 ? 6.952 -4.040 -0.427 1.00 98.50 209 LEU A N 1
ATOM 1677 C CA . LEU A 1 209 ? 8.285 -3.964 -1.032 1.00 98.50 209 LEU A CA 1
ATOM 1678 C C . LEU A 1 209 ? 8.217 -3.427 -2.464 1.00 98.50 209 LEU A C 1
ATOM 1680 O O . LEU A 1 209 ? 8.965 -2.504 -2.803 1.00 98.50 209 LEU A O 1
ATOM 1684 N N . LEU A 1 210 ? 7.291 -3.940 -3.277 1.00 97.88 210 LEU A N 1
ATOM 1685 C CA . LEU A 1 210 ? 7.079 -3.439 -4.632 1.00 97.88 210 LEU A CA 1
ATOM 1686 C C . LEU A 1 210 ? 6.654 -1.964 -4.631 1.00 97.88 210 LEU A C 1
ATOM 1688 O O . LEU A 1 210 ? 7.249 -1.173 -5.355 1.00 97.88 210 LEU A O 1
ATOM 1692 N N . ASP A 1 211 ? 5.694 -1.557 -3.795 1.00 96.56 211 ASP A N 1
ATOM 1693 C CA . ASP A 1 211 ? 5.251 -0.160 -3.682 1.00 96.56 211 ASP A CA 1
ATOM 1694 C C . ASP A 1 211 ? 6.438 0.782 -3.420 1.00 96.56 211 ASP A C 1
ATOM 1696 O O . ASP A 1 211 ? 6.575 1.825 -4.066 1.00 96.56 211 ASP A O 1
ATOM 1700 N N . LYS A 1 212 ? 7.320 0.419 -2.476 1.00 97.31 212 LYS A N 1
ATOM 1701 C CA . LYS A 1 212 ? 8.508 1.217 -2.136 1.00 97.31 212 LYS A CA 1
ATOM 1702 C C . LYS A 1 212 ? 9.538 1.224 -3.263 1.00 97.31 212 LYS A C 1
ATOM 1704 O O . LYS A 1 212 ? 10.108 2.280 -3.543 1.00 97.31 212 LYS A O 1
ATOM 1709 N N . LEU A 1 213 ? 9.736 0.095 -3.944 1.00 97.88 213 LEU A N 1
ATOM 1710 C CA . LEU A 1 213 ? 10.614 0.000 -5.112 1.00 97.88 213 LEU A CA 1
ATOM 1711 C C . LEU A 1 213 ? 10.124 0.910 -6.244 1.00 97.88 213 LEU A C 1
ATOM 1713 O O . LEU A 1 213 ? 10.891 1.729 -6.749 1.00 97.88 213 LEU A O 1
ATOM 1717 N N . MET A 1 214 ? 8.837 0.828 -6.578 1.00 95.62 214 MET A N 1
ATOM 1718 C CA . MET A 1 214 ? 8.196 1.634 -7.618 1.00 95.62 214 MET A CA 1
ATOM 1719 C C . MET A 1 214 ? 8.216 3.125 -7.272 1.00 95.62 214 MET A C 1
ATOM 1721 O O . MET A 1 214 ? 8.411 3.974 -8.141 1.00 95.62 214 MET A O 1
ATOM 1725 N N . PHE A 1 215 ? 8.064 3.473 -5.995 1.00 94.94 215 PHE A N 1
ATOM 1726 C CA . PHE A 1 215 ? 8.189 4.852 -5.535 1.00 94.94 215 PHE A CA 1
ATOM 1727 C C . PHE A 1 215 ? 9.623 5.390 -5.686 1.00 94.94 215 PHE A C 1
ATOM 1729 O O . PHE A 1 215 ? 9.812 6.506 -6.184 1.00 94.94 215 PHE A O 1
ATOM 1736 N N . ALA A 1 216 ? 10.635 4.607 -5.294 1.00 95.56 216 ALA A N 1
ATOM 1737 C CA . ALA A 1 216 ? 12.047 4.964 -5.444 1.00 95.56 216 ALA A CA 1
ATOM 1738 C C . ALA A 1 216 ? 12.448 5.099 -6.924 1.00 95.56 216 ALA A C 1
ATOM 1740 O O . ALA A 1 216 ? 13.098 6.074 -7.306 1.00 95.56 216 ALA A O 1
ATOM 1741 N N . GLU A 1 217 ? 11.986 4.181 -7.772 1.00 94.50 217 GLU A N 1
ATOM 1742 C CA . GLU A 1 217 ? 12.184 4.229 -9.222 1.00 94.50 217 GLU A CA 1
ATOM 1743 C C . GLU A 1 217 ? 11.515 5.454 -9.843 1.00 94.50 217 GLU A C 1
ATOM 1745 O O . GLU A 1 217 ? 12.158 6.221 -10.559 1.00 94.50 217 GLU A O 1
ATOM 1750 N N . GLY A 1 218 ? 10.255 5.721 -9.495 1.00 92.69 218 GLY A N 1
ATOM 1751 C CA . GLY A 1 218 ? 9.537 6.904 -9.958 1.00 92.69 218 GLY A CA 1
ATOM 1752 C C . GLY A 1 218 ? 10.277 8.192 -9.610 1.00 92.69 218 GLY A C 1
ATOM 1753 O O . GLY A 1 218 ? 10.421 9.072 -10.460 1.00 92.69 218 GLY A O 1
ATOM 1754 N N . ARG A 1 219 ? 10.806 8.284 -8.381 1.00 93.31 219 ARG A N 1
ATOM 1755 C CA . ARG A 1 219 ? 11.643 9.402 -7.923 1.00 93.31 219 ARG A CA 1
ATOM 1756 C C . ARG A 1 219 ? 12.925 9.532 -8.747 1.00 93.31 219 ARG A C 1
ATOM 1758 O O . ARG A 1 219 ? 13.308 10.650 -9.095 1.00 93.31 219 ARG A O 1
ATOM 1765 N N . TRP A 1 220 ? 13.595 8.420 -9.039 1.00 93.12 220 TRP A N 1
ATOM 1766 C CA . TRP A 1 220 ? 14.803 8.409 -9.861 1.00 93.12 220 TRP A CA 1
ATOM 1767 C C . TRP A 1 220 ? 14.512 8.910 -11.283 1.00 93.12 220 TRP A C 1
ATOM 1769 O O . TRP A 1 220 ? 15.213 9.810 -11.752 1.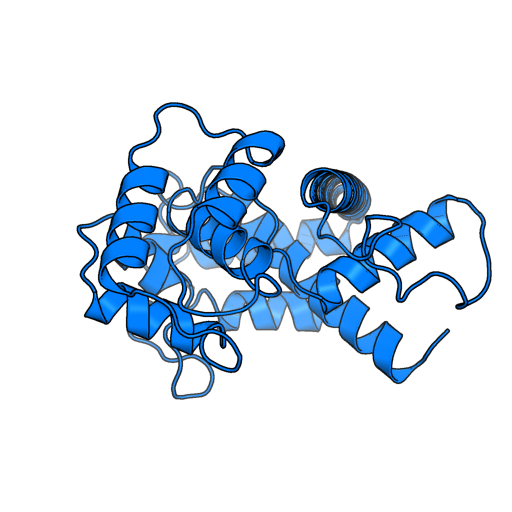00 93.12 220 TRP A O 1
ATOM 1779 N N . ILE A 1 221 ? 13.428 8.435 -11.907 1.00 88.94 221 ILE A N 1
ATOM 1780 C CA . ILE A 1 221 ? 12.982 8.867 -13.243 1.00 88.94 221 ILE A CA 1
ATOM 1781 C C . ILE A 1 221 ? 12.710 10.377 -13.266 1.00 88.94 221 ILE A C 1
ATOM 1783 O O . ILE A 1 221 ? 13.094 11.059 -14.214 1.00 88.94 221 ILE A O 1
ATOM 1787 N N . GLU A 1 222 ? 12.072 10.940 -12.231 1.00 86.81 222 GLU A N 1
ATOM 1788 C CA . GLU A 1 222 ? 11.807 12.389 -12.179 1.00 86.81 222 GLU A CA 1
ATOM 1789 C C . GLU A 1 222 ? 13.071 13.239 -12.208 1.00 86.81 222 GLU A C 1
ATOM 1791 O O . GLU A 1 222 ? 13.079 14.308 -12.824 1.00 86.81 222 GLU A O 1
ATOM 1796 N N . ARG A 1 223 ? 14.104 12.779 -11.498 1.00 87.94 223 ARG A N 1
ATOM 1797 C CA . ARG A 1 223 ? 15.365 13.502 -11.341 1.00 87.94 223 ARG A CA 1
ATOM 1798 C C . ARG A 1 223 ? 16.227 13.414 -12.593 1.00 87.94 223 ARG A C 1
ATOM 1800 O O . ARG A 1 223 ? 16.848 14.408 -12.945 1.00 87.94 223 ARG A O 1
ATOM 1807 N N . HIS A 1 224 ? 16.245 12.258 -13.253 1.00 83.75 224 HIS A N 1
ATOM 1808 C CA . HIS A 1 224 ? 17.184 11.992 -14.344 1.00 83.75 224 HIS A CA 1
ATOM 1809 C C . HIS A 1 224 ? 16.576 12.155 -15.738 1.00 83.75 224 HIS A C 1
ATOM 1811 O O . HIS A 1 224 ? 17.332 12.351 -16.678 1.00 83.75 224 HIS A O 1
ATOM 1817 N N . ARG A 1 225 ? 15.238 12.130 -15.870 1.00 73.19 225 ARG A N 1
ATOM 1818 C CA . ARG A 1 225 ? 14.511 12.274 -17.148 1.00 73.19 225 ARG A CA 1
ATOM 1819 C C . ARG A 1 225 ? 15.175 11.491 -18.307 1.00 73.19 225 ARG A C 1
ATOM 1821 O O . ARG A 1 225 ? 15.552 12.125 -19.293 1.00 73.19 225 ARG A O 1
ATOM 1828 N N . PRO A 1 226 ? 15.352 10.165 -18.153 1.00 60.53 226 PRO A N 1
ATOM 1829 C CA . PRO A 1 226 ? 16.019 9.316 -19.143 1.00 60.53 226 PRO A CA 1
ATOM 1830 C C . PRO A 1 226 ? 15.326 9.325 -20.515 1.00 60.53 226 PRO A C 1
ATOM 1832 O O . PRO A 1 226 ? 14.107 9.621 -20.579 1.00 60.53 226 PRO A O 1
#